Protein AF-A0A962L712-F1 (afdb_monomer)

Solvent-accessible surface area (backbone atoms only — not comparable to full-atom values): 10478 Å² total; per-residue (Å²): 101,72,64,63,42,50,55,49,65,75,36,81,80,29,36,31,38,32,30,35,16,71,43,84,86,80,56,92,64,39,42,31,55,57,51,51,54,53,36,41,76,65,71,46,56,74,89,38,51,76,46,72,43,58,81,24,84,46,70,52,39,44,34,49,55,51,39,65,60,43,75,83,50,94,71,66,32,40,37,42,38,26,33,66,38,48,49,75,27,43,65,66,49,36,52,66,69,42,63,60,95,28,49,33,43,40,69,37,83,72,90,69,61,68,69,62,45,50,54,48,25,51,52,32,43,51,50,37,52,50,29,59,75,69,47,28,47,67,40,94,90,67,52,75,46,67,60,83,70,54,72,64,63,52,47,50,40,58,68,78,36,50,54,79,79,80,76,79,90,78,90,79,89,75,78,96,67,55,39,34,37,37,39,85

Foldseek 3Di:
DVVLLVVCVVDVLAAEEEEFACDDPDDPDTPSVVVVVVSVVSVNDPVRYPYYHHPQPDLLSLLVVVLVVCVVPDFQAEEEEEELLQVLQNLVNNQLRDDLVRYAYHYDYDPDDPVVSVVSSVVNNVQNVVCVVVQFHADPVRDTRHPPDDPVSSVVSVPPHYPPPPDDDDDDDDPDTHYYYYYD

Radius of gyration: 15.83 Å; Cα contacts (8 Å, |Δi|>4): 282; chains: 1; bounding box: 40×38×40 Å

Nearest PDB structures (foldseek):
  3ejw-assembly2_B  TM=4.606E-01  e=6.522E-02  Sinorhizobium meliloti
  5bq3-assembly4_D  TM=5.268E-01  e=1.182E+00  Schaalia dentiphila ATCC 17982
  5xss-assembly3_B  TM=3.980E-01  e=4.689E-01  Clostridium beijerinckii NCIMB 8052
  7x0p-assembly1_A  TM=4.258E-01  e=1.045E+00  Acetivibrio thermocellus
  4ry8-assembly1_A  TM=4.791E-01  e=7.990E+00  Pseudothermotoga lettingae TMO

Mean predicted aligned error: 8.52 Å

Sequence (184 aa):
MKQAAAILRADAASKVIITGGELAYGGTGTHHALVADALNREGIGHDRILARLDKAAHTADEAFDSFELLKQVAYDSLIVVTSFVHYPRAPFVFAHFHDLTRLRFVLAPDASAKDVTLFNYLHEFEAYQEDRRRGGIVLRDGTFVPTTFTYDEFTELLRHRILIKMAGMRDYEMPESREINLFA

pLDDT: mean 76.46, std 17.3, range [30.03, 94.75]

Structure (mmCIF, N/CA/C/O backbone):
data_AF-A0A962L712-F1
#
_entry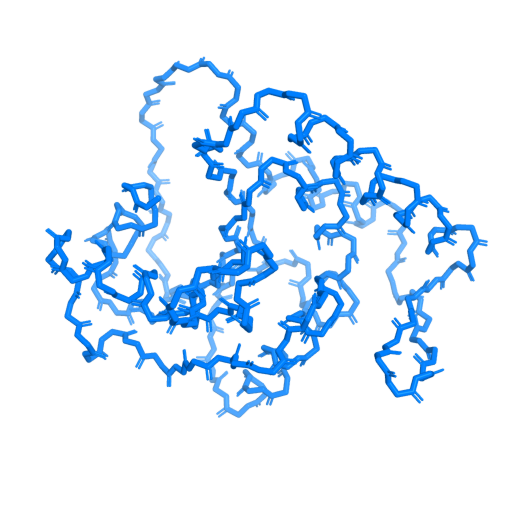.id   AF-A0A962L712-F1
#
loop_
_atom_site.group_PDB
_atom_site.id
_atom_site.type_symbol
_atom_site.label_atom_id
_atom_site.label_alt_id
_atom_site.label_comp_id
_atom_site.label_asym_id
_atom_site.label_entity_id
_atom_site.label_seq_id
_atom_site.pdbx_PDB_ins_code
_atom_site.Cartn_x
_atom_site.Cartn_y
_atom_site.Cartn_z
_atom_site.occupancy
_atom_site.B_iso_or_equiv
_atom_site.auth_seq_id
_atom_site.auth_comp_id
_atom_site.auth_asym_id
_atom_site.auth_atom_id
_atom_site.pdbx_PDB_model_num
ATOM 1 N N . MET A 1 1 ? -0.058 10.354 9.682 1.00 73.44 1 MET A N 1
ATOM 2 C CA . MET A 1 1 ? -0.685 9.728 10.875 1.00 73.44 1 MET A CA 1
ATOM 3 C C . MET A 1 1 ? -2.085 10.248 11.199 1.00 73.44 1 MET A C 1
ATOM 5 O O . MET A 1 1 ? -2.983 9.434 11.327 1.00 73.44 1 MET A O 1
ATOM 9 N N . LYS A 1 2 ? -2.349 11.561 11.248 1.00 74.69 2 LYS A N 1
ATOM 10 C CA . LYS A 1 2 ? -3.720 12.067 11.507 1.00 74.69 2 LYS A CA 1
ATOM 11 C C . LYS A 1 2 ? -4.787 11.560 10.524 1.00 74.69 2 LYS A C 1
ATOM 13 O O . LYS A 1 2 ? -5.894 11.248 10.941 1.00 74.69 2 LYS A O 1
ATOM 18 N N . GLN A 1 3 ? -4.453 11.452 9.235 1.00 74.56 3 GLN A N 1
ATOM 19 C CA . GLN A 1 3 ? -5.362 10.903 8.218 1.00 74.56 3 GLN A CA 1
ATOM 20 C C . GLN A 1 3 ? -5.638 9.409 8.432 1.00 74.56 3 GLN A C 1
ATOM 22 O O . GLN A 1 3 ? -6.793 9.012 8.468 1.00 74.56 3 GLN A O 1
ATOM 27 N N . ALA A 1 4 ? -4.587 8.616 8.659 1.00 75.88 4 ALA A N 1
ATOM 28 C CA . ALA A 1 4 ? -4.674 7.206 9.038 1.00 75.88 4 ALA A CA 1
ATOM 29 C C . ALA A 1 4 ? -5.640 6.976 10.210 1.00 75.88 4 ALA A C 1
ATOM 31 O O . ALA A 1 4 ? -6.569 6.178 10.127 1.00 75.88 4 ALA A O 1
ATOM 32 N N . ALA A 1 5 ? -5.451 7.742 11.287 1.00 83.25 5 ALA A N 1
ATOM 33 C CA . ALA A 1 5 ? -6.309 7.671 12.458 1.00 83.25 5 ALA A CA 1
ATOM 34 C C . ALA A 1 5 ? -7.740 8.143 12.165 1.00 83.25 5 ALA A C 1
ATOM 36 O O . ALA A 1 5 ? -8.681 7.564 12.687 1.00 83.25 5 ALA A O 1
ATOM 37 N N . ALA A 1 6 ? -7.934 9.170 11.330 1.00 82.81 6 ALA A N 1
ATOM 38 C CA . ALA A 1 6 ? -9.270 9.622 10.949 1.00 82.81 6 ALA A CA 1
ATOM 39 C C . ALA A 1 6 ? -10.063 8.532 10.209 1.00 82.81 6 ALA A C 1
ATOM 41 O O . ALA A 1 6 ? -11.226 8.326 10.538 1.00 82.81 6 ALA A O 1
ATOM 42 N N . ILE A 1 7 ? -9.428 7.797 9.288 1.00 82.38 7 ILE A N 1
ATOM 43 C CA . ILE A 1 7 ? -10.063 6.678 8.573 1.00 82.38 7 ILE A CA 1
ATOM 44 C C . ILE A 1 7 ? -10.434 5.561 9.558 1.00 82.38 7 ILE A C 1
ATOM 46 O O . ILE A 1 7 ? -11.582 5.137 9.620 1.00 82.38 7 ILE A O 1
ATOM 50 N N . LEU A 1 8 ? -9.500 5.163 10.427 1.00 83.94 8 LEU A N 1
ATOM 51 C CA . LEU A 1 8 ? -9.741 4.120 11.435 1.00 83.94 8 LEU A CA 1
ATOM 52 C C . LEU A 1 8 ? -10.767 4.515 12.514 1.00 83.94 8 LEU A C 1
ATOM 54 O O . LEU A 1 8 ? -11.348 3.639 13.158 1.00 83.94 8 LEU A O 1
ATOM 58 N N . ARG A 1 9 ? -10.981 5.814 12.753 1.00 84.56 9 ARG A N 1
ATOM 59 C CA . ARG A 1 9 ? -12.052 6.312 13.632 1.00 84.56 9 ARG A CA 1
ATOM 60 C C . ARG A 1 9 ? -13.409 6.342 12.929 1.00 84.56 9 ARG A C 1
ATOM 62 O O . ARG A 1 9 ? -14.413 6.183 13.611 1.00 84.56 9 ARG A O 1
ATOM 69 N N . ALA A 1 10 ? -13.437 6.565 11.613 1.00 85.25 10 ALA A N 1
ATOM 70 C CA . ALA A 1 10 ? -14.674 6.603 10.834 1.00 85.25 10 ALA A CA 1
ATOM 71 C C . ALA A 1 10 ? -15.338 5.221 10.737 1.00 85.25 10 ALA A C 1
ATOM 73 O O . ALA A 1 10 ? -16.561 5.140 10.736 1.00 85.25 10 ALA A O 1
ATOM 74 N N . ASP A 1 11 ? -14.544 4.147 10.741 1.00 83.25 11 ASP A N 1
ATOM 75 C CA . ASP A 1 11 ? -15.042 2.774 10.818 1.00 83.25 11 ASP A CA 1
ATOM 76 C C . ASP A 1 11 ? -14.342 1.999 11.942 1.00 83.25 11 ASP A C 1
ATOM 78 O O . ASP A 1 11 ? -13.150 1.700 11.872 1.00 83.25 11 ASP A O 1
ATOM 82 N N . ALA A 1 12 ? -15.092 1.634 12.985 1.00 82.75 12 ALA A N 1
ATOM 83 C CA . ALA A 1 12 ? -14.582 0.863 14.117 1.00 82.75 12 ALA A CA 1
ATOM 84 C C . ALA A 1 12 ? -14.255 -0.602 13.767 1.00 82.75 12 ALA A C 1
ATOM 86 O O . ALA A 1 12 ? -13.450 -1.225 14.463 1.00 82.75 12 ALA A O 1
ATOM 87 N N . ALA A 1 13 ? -14.850 -1.154 12.704 1.00 85.69 13 ALA A N 1
ATOM 88 C CA . ALA A 1 13 ? -14.599 -2.524 12.265 1.00 85.69 13 ALA A CA 1
ATOM 89 C C . ALA A 1 13 ? -13.275 -2.657 11.502 1.00 85.69 13 ALA A C 1
ATOM 91 O O . ALA A 1 13 ? -12.670 -3.733 11.512 1.00 85.69 13 ALA A O 1
ATOM 92 N N . SER A 1 14 ? -12.803 -1.565 10.894 1.00 87.25 14 SER A N 1
ATOM 93 C CA . SER A 1 14 ? -11.579 -1.556 10.105 1.00 87.25 14 SER A CA 1
ATOM 94 C C . SER A 1 14 ? -10.366 -2.062 10.882 1.00 87.25 14 SER A C 1
ATOM 96 O O . SER A 1 14 ? -10.179 -1.737 12.061 1.00 87.25 14 SER A O 1
ATOM 98 N N . LYS A 1 15 ? -9.489 -2.808 10.214 1.00 91.00 15 LYS A N 1
ATOM 99 C CA . LYS A 1 15 ? -8.200 -3.234 10.779 1.00 91.00 15 LYS A CA 1
ATOM 100 C C . LYS A 1 15 ? -7.040 -2.555 10.063 1.00 91.00 15 LYS A C 1
ATOM 102 O O . LYS A 1 15 ? -7.186 -2.075 8.941 1.00 91.00 15 LYS A O 1
ATOM 107 N N . VAL A 1 16 ? -5.890 -2.501 10.727 1.00 90.56 16 VAL A N 1
ATOM 108 C CA . VAL A 1 16 ? -4.657 -1.942 10.174 1.00 90.56 16 VAL A CA 1
ATOM 109 C C . VAL A 1 16 ? -3.570 -2.998 10.025 1.00 90.56 16 VAL A C 1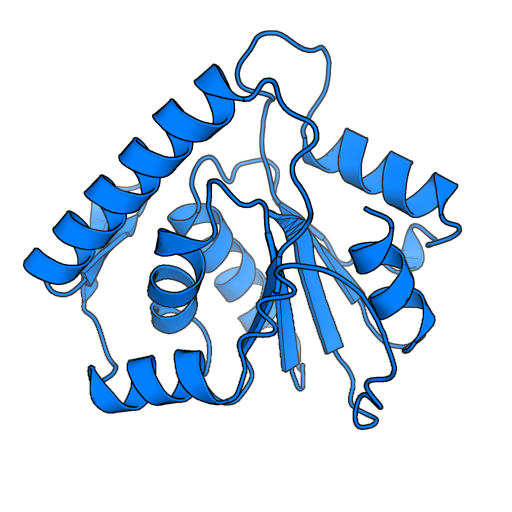
ATOM 111 O O . VAL A 1 16 ? -3.285 -3.745 10.960 1.00 90.56 16 VAL A O 1
ATOM 114 N N . ILE A 1 17 ? -2.919 -2.995 8.867 1.00 91.44 17 ILE A N 1
ATOM 115 C CA . ILE A 1 17 ? -1.614 -3.612 8.649 1.00 91.44 17 ILE A CA 1
ATOM 116 C C . ILE A 1 17 ? -0.583 -2.483 8.604 1.00 91.44 17 ILE A C 1
ATOM 118 O O . ILE A 1 17 ? -0.750 -1.499 7.882 1.00 91.44 17 ILE A O 1
ATOM 122 N N . ILE A 1 18 ? 0.472 -2.607 9.401 1.00 88.62 18 ILE A N 1
ATOM 123 C CA . ILE A 1 18 ? 1.565 -1.632 9.427 1.00 88.62 18 ILE A CA 1
ATOM 124 C C . ILE A 1 18 ? 2.757 -2.241 8.699 1.00 88.62 18 ILE A C 1
ATOM 126 O O . ILE A 1 18 ? 3.213 -3.313 9.100 1.00 88.62 18 ILE A O 1
ATOM 130 N N . THR A 1 19 ? 3.253 -1.576 7.660 1.00 85.00 19 THR A N 1
ATOM 131 C CA . THR A 1 19 ? 4.450 -1.989 6.919 1.00 85.00 19 THR A CA 1
ATOM 132 C C . THR A 1 19 ? 5.609 -1.043 7.209 1.00 85.00 19 THR A C 1
ATOM 134 O O . THR A 1 19 ? 5.469 -0.084 7.971 1.00 85.00 19 THR A O 1
ATOM 137 N N . GLY A 1 20 ? 6.788 -1.389 6.702 1.00 74.06 20 GLY A N 1
ATOM 138 C CA . GLY A 1 20 ? 8.026 -0.663 6.945 1.00 74.06 20 GLY A CA 1
ATOM 139 C C . GLY A 1 20 ? 8.941 -1.389 7.932 1.00 74.06 20 GLY A C 1
ATOM 140 O O . GLY A 1 20 ? 8.623 -1.580 9.117 1.00 74.06 20 GLY A O 1
ATOM 141 N N . GLY A 1 21 ? 10.104 -1.783 7.415 1.00 68.69 21 GLY A N 1
ATOM 142 C CA . GLY A 1 21 ? 11.161 -2.441 8.174 1.00 68.69 21 GLY A CA 1
ATOM 143 C C . GLY A 1 21 ? 12.015 -1.498 9.022 1.00 68.69 21 GLY A C 1
ATOM 144 O O . GLY A 1 21 ? 11.519 -0.574 9.677 1.00 68.69 21 GLY A O 1
ATOM 145 N N . GLU A 1 22 ? 13.317 -1.772 9.075 1.00 66.38 22 GLU A N 1
ATOM 146 C CA . GLU A 1 22 ? 14.274 -0.915 9.774 1.00 66.38 22 GLU A CA 1
ATOM 147 C C . GLU A 1 22 ? 14.323 0.474 9.135 1.00 66.38 22 GLU A C 1
ATOM 149 O O . GLU A 1 22 ? 14.259 0.625 7.914 1.00 66.38 22 GLU A O 1
ATOM 154 N N . LEU A 1 23 ? 14.434 1.507 9.971 1.00 58.19 23 LEU A N 1
ATOM 155 C CA . LEU A 1 23 ? 14.592 2.866 9.479 1.00 58.19 23 LEU A CA 1
ATOM 156 C C . LEU A 1 23 ? 15.912 2.952 8.711 1.00 58.19 23 LEU A C 1
ATOM 158 O O . LEU A 1 23 ? 16.995 2.918 9.304 1.00 58.19 23 LEU A O 1
ATOM 162 N N . ALA A 1 24 ? 15.824 3.134 7.392 1.00 50.38 24 ALA A N 1
ATOM 163 C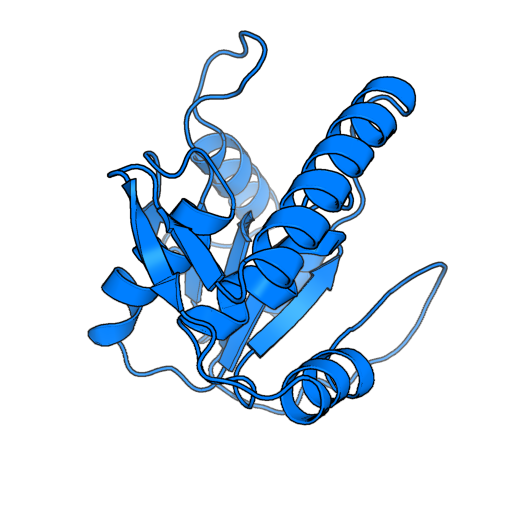 CA . ALA A 1 24 ? 16.924 3.725 6.651 1.00 50.38 24 ALA A CA 1
ATOM 164 C C . ALA A 1 24 ? 17.309 5.019 7.395 1.00 50.38 24 ALA A C 1
ATOM 166 O O . ALA A 1 24 ? 16.427 5.756 7.830 1.00 50.38 24 ALA A O 1
ATOM 167 N N . TYR A 1 25 ? 18.602 5.277 7.597 1.00 47.59 25 TYR A N 1
ATOM 168 C CA . TYR A 1 25 ? 19.146 6.464 8.290 1.00 47.59 25 TYR A CA 1
ATOM 169 C C . TYR A 1 25 ? 19.318 6.402 9.823 1.00 47.59 25 TYR A C 1
ATOM 171 O O . TYR A 1 25 ? 19.319 7.439 10.483 1.00 47.59 25 TYR A O 1
ATOM 179 N N . GLY A 1 26 ? 19.579 5.223 10.400 1.00 42.84 26 GLY A N 1
ATOM 180 C CA . GLY A 1 26 ? 20.272 5.123 11.700 1.00 42.84 26 GLY A CA 1
ATOM 181 C C . GLY A 1 26 ? 19.462 5.551 12.930 1.00 42.84 26 GLY A C 1
ATOM 182 O O . GLY A 1 26 ? 20.037 5.804 13.990 1.00 42.84 26 GLY A O 1
ATOM 183 N N . GLY A 1 27 ? 18.137 5.631 12.804 1.00 51.47 27 GLY A N 1
ATOM 184 C CA . GLY A 1 27 ? 17.241 5.746 13.951 1.00 51.47 27 GLY A CA 1
ATOM 185 C C . GLY A 1 27 ? 17.214 4.450 14.763 1.00 51.47 27 GLY A C 1
ATOM 186 O O . GLY A 1 27 ? 17.339 3.357 14.215 1.00 51.47 27 GLY A O 1
ATOM 187 N N . THR A 1 28 ? 17.038 4.554 16.079 1.00 53.84 28 THR A N 1
ATOM 188 C CA . THR A 1 28 ? 16.766 3.388 16.922 1.00 53.84 28 THR A CA 1
ATOM 189 C C . THR A 1 28 ? 15.289 3.005 16.805 1.00 53.84 28 THR A C 1
ATOM 191 O O . THR A 1 28 ? 14.404 3.812 17.087 1.00 53.84 28 THR A O 1
ATOM 194 N N . GLY A 1 29 ? 15.016 1.766 16.392 1.00 63.53 29 GLY A N 1
ATOM 195 C CA . GLY A 1 29 ? 13.662 1.215 16.273 1.00 63.53 29 GLY A CA 1
ATOM 196 C C . GLY A 1 29 ? 13.243 0.897 14.836 1.00 63.53 29 GLY A C 1
ATOM 197 O O . GLY A 1 29 ? 13.960 1.158 13.874 1.00 63.53 29 GLY A O 1
ATOM 198 N N . THR A 1 30 ? 12.065 0.297 14.701 1.00 69.88 30 THR A N 1
ATOM 199 C CA . THR A 1 30 ? 11.475 -0.099 13.418 1.00 69.88 30 THR A CA 1
ATOM 200 C C . THR A 1 30 ? 10.398 0.898 12.998 1.00 69.88 30 THR A C 1
ATOM 202 O O . THR A 1 30 ? 9.693 1.457 13.847 1.00 69.88 30 THR A O 1
ATOM 205 N N . HIS A 1 31 ? 10.238 1.125 11.691 1.00 75.31 31 HIS A N 1
ATOM 206 C CA . HIS A 1 31 ? 9.231 2.057 11.175 1.00 75.31 31 HIS A CA 1
ATOM 207 C C . HIS A 1 31 ? 7.825 1.689 11.671 1.00 75.31 31 HIS A C 1
ATOM 209 O O . HIS A 1 31 ? 7.096 2.539 12.188 1.00 75.31 31 HIS A O 1
ATOM 215 N N . HIS A 1 32 ? 7.489 0.396 11.647 1.00 77.25 32 HIS A N 1
ATOM 216 C CA . HIS A 1 32 ? 6.199 -0.082 12.131 1.00 77.25 32 HIS A C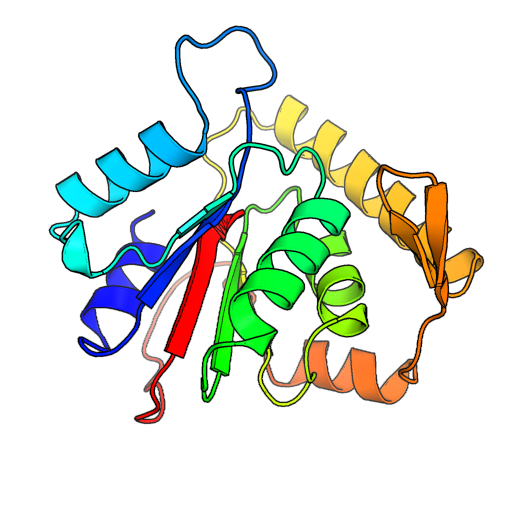A 1
ATOM 217 C C . HIS A 1 32 ? 5.938 0.211 13.621 1.00 77.25 32 HIS A C 1
ATOM 219 O O . HIS A 1 32 ? 4.785 0.412 14.008 1.00 77.25 32 HIS A O 1
ATOM 225 N N . ALA A 1 33 ? 6.973 0.243 14.472 1.00 78.31 33 ALA A N 1
ATOM 226 C CA . ALA A 1 33 ? 6.814 0.568 15.889 1.00 78.31 33 ALA A CA 1
ATOM 227 C C . ALA A 1 33 ? 6.470 2.053 16.066 1.00 78.31 33 ALA A C 1
ATOM 229 O O . ALA A 1 33 ? 5.525 2.384 16.780 1.00 78.31 33 ALA A O 1
ATOM 230 N N . LEU A 1 34 ? 7.153 2.938 15.331 1.00 80.12 34 LEU A N 1
ATOM 231 C CA . LEU A 1 34 ? 6.854 4.372 15.335 1.00 80.12 34 LEU A CA 1
ATOM 232 C C . LEU A 1 34 ? 5.435 4.672 14.838 1.00 80.12 34 LEU A C 1
ATOM 234 O O . LEU A 1 34 ? 4.747 5.525 15.408 1.00 80.12 34 LEU A O 1
ATOM 238 N N . VAL A 1 35 ? 4.986 3.971 13.794 1.00 83.44 35 VAL A N 1
ATOM 239 C CA . VAL A 1 35 ? 3.620 4.101 13.271 1.00 83.44 35 VAL A CA 1
ATOM 240 C C . VAL A 1 35 ? 2.600 3.586 14.286 1.00 83.44 35 VAL A C 1
ATOM 242 O O . VAL A 1 35 ? 1.617 4.279 14.553 1.00 83.44 35 VAL A O 1
ATOM 245 N N . ALA A 1 36 ? 2.840 2.427 14.907 1.00 85.38 36 ALA A N 1
ATOM 246 C CA . ALA A 1 36 ? 1.958 1.887 15.942 1.00 85.38 36 ALA A CA 1
ATOM 247 C C . ALA A 1 36 ? 1.817 2.852 17.132 1.00 85.38 36 ALA A C 1
ATOM 249 O O . ALA A 1 36 ? 0.699 3.132 17.565 1.00 85.38 36 ALA A O 1
ATOM 250 N N . ASP A 1 37 ? 2.922 3.426 17.610 1.00 86.19 37 ASP A N 1
ATOM 251 C CA . ASP A 1 37 ? 2.914 4.406 18.700 1.00 86.19 37 ASP A CA 1
ATOM 252 C C . ASP A 1 37 ? 2.207 5.706 18.300 1.00 86.19 37 ASP A C 1
ATOM 254 O O . ASP A 1 37 ? 1.483 6.311 19.095 1.00 86.19 37 ASP A O 1
ATOM 258 N N . ALA A 1 38 ? 2.389 6.160 17.058 1.00 85.31 38 ALA A N 1
ATOM 259 C CA . ALA A 1 38 ? 1.673 7.318 16.540 1.00 85.31 38 ALA A CA 1
ATOM 260 C C . ALA A 1 38 ? 0.159 7.072 16.460 1.00 85.31 38 ALA A C 1
ATOM 262 O O . ALA A 1 38 ? -0.606 7.955 16.839 1.00 85.31 38 ALA A O 1
ATOM 263 N N . LEU A 1 39 ? -0.274 5.886 16.029 1.00 87.25 39 LEU A N 1
ATOM 264 C CA . LEU A 1 39 ? -1.685 5.494 16.016 1.00 87.25 39 LEU A CA 1
ATOM 265 C C . LEU A 1 39 ? -2.261 5.395 17.435 1.00 87.25 39 LEU A C 1
ATOM 267 O O . LEU A 1 39 ? -3.351 5.910 17.686 1.00 87.25 39 LEU A O 1
ATOM 271 N N . ASN A 1 40 ? -1.510 4.828 18.381 1.00 89.50 40 ASN A N 1
ATOM 272 C CA . ASN A 1 40 ? -1.931 4.737 19.779 1.00 89.50 40 ASN A CA 1
ATOM 273 C C . ASN A 1 40 ? -2.083 6.124 20.430 1.00 89.50 40 ASN A C 1
ATOM 275 O O . ASN A 1 40 ? -3.067 6.383 21.120 1.00 89.50 40 ASN A O 1
ATOM 279 N N . ARG A 1 41 ? -1.175 7.072 20.143 1.00 89.38 41 ARG A N 1
ATOM 280 C CA . ARG A 1 41 ? -1.322 8.485 20.566 1.00 89.38 41 ARG A CA 1
ATOM 281 C C . ARG A 1 41 ? -2.553 9.167 19.973 1.00 89.38 41 ARG A C 1
ATOM 283 O O . ARG A 1 41 ? -3.083 10.103 20.562 1.00 89.38 41 ARG A O 1
ATOM 290 N N . GLU A 1 42 ? -3.017 8.689 18.827 1.00 88.69 42 GLU A N 1
ATOM 291 C CA . GLU A 1 42 ? -4.263 9.107 18.192 1.00 88.69 42 GLU A CA 1
ATOM 292 C C . GLU A 1 42 ? -5.478 8.288 18.700 1.00 88.69 42 GLU A C 1
ATOM 294 O O . GLU A 1 42 ? -6.581 8.405 18.168 1.00 88.69 42 GLU A O 1
ATOM 299 N N . GLY A 1 43 ? -5.332 7.474 19.747 1.00 89.06 43 GLY A N 1
ATOM 300 C CA . GLY A 1 43 ? -6.430 6.709 20.345 1.00 89.06 43 GLY A CA 1
ATOM 301 C C . GLY A 1 43 ? -6.885 5.500 19.522 1.00 89.06 43 GLY A C 1
ATOM 302 O O . GLY A 1 43 ? -7.980 4.990 19.746 1.00 89.06 43 GLY A O 1
ATOM 303 N N . ILE A 1 44 ? -6.076 5.041 18.563 1.00 88.75 44 ILE A N 1
ATOM 304 C CA . ILE A 1 44 ? -6.301 3.772 17.866 1.00 88.75 44 ILE A CA 1
ATOM 305 C C . ILE A 1 44 ? -5.646 2.655 18.681 1.00 88.75 44 ILE A C 1
ATOM 307 O O . ILE A 1 44 ? -4.422 2.594 18.785 1.00 88.75 44 ILE A O 1
ATOM 311 N N . GLY A 1 45 ? -6.466 1.775 19.255 1.00 87.00 45 GLY A N 1
ATOM 312 C CA . GLY A 1 45 ? -6.000 0.671 20.092 1.00 87.00 45 GLY A CA 1
ATOM 313 C C . GLY A 1 45 ? -5.214 -0.401 19.330 1.00 87.00 45 GLY A C 1
ATOM 314 O O . GLY A 1 45 ? -5.374 -0.594 18.123 1.00 87.00 45 GLY A O 1
ATOM 315 N N . HIS A 1 46 ? -4.371 -1.142 20.056 1.00 86.19 46 HIS A N 1
ATOM 316 C CA . HIS A 1 46 ? -3.583 -2.254 19.506 1.00 86.19 46 HIS A CA 1
ATOM 317 C C . HIS A 1 46 ? -4.446 -3.393 18.943 1.00 86.19 46 HIS A C 1
ATOM 319 O O . HIS A 1 46 ? -4.007 -4.094 18.040 1.00 86.19 46 HIS A O 1
ATOM 325 N N . ASP A 1 47 ? -5.678 -3.551 19.426 1.00 89.12 47 ASP A N 1
ATOM 326 C CA . ASP A 1 47 ? -6.673 -4.510 18.931 1.00 89.12 47 ASP A CA 1
ATOM 327 C C . ASP A 1 47 ? -7.109 -4.230 17.481 1.00 89.12 47 ASP A C 1
ATOM 329 O O . ASP A 1 47 ? -7.642 -5.109 16.794 1.00 89.12 47 ASP A O 1
ATOM 333 N N . ARG A 1 48 ? -6.881 -3.005 16.996 1.00 88.81 48 ARG A N 1
ATOM 334 C CA . ARG A 1 48 ? -7.115 -2.615 15.603 1.00 88.81 48 ARG A CA 1
ATOM 335 C C . ARG A 1 48 ? -5.985 -3.074 14.680 1.00 88.81 48 ARG A C 1
ATOM 337 O O . ARG A 1 48 ? -6.209 -3.137 13.474 1.00 88.81 48 ARG A O 1
ATOM 344 N N . ILE A 1 49 ? -4.811 -3.421 15.214 1.00 88.88 49 ILE A N 1
ATOM 345 C CA . ILE A 1 49 ? -3.643 -3.855 14.439 1.00 88.88 49 ILE A CA 1
ATOM 346 C C . ILE A 1 49 ? -3.751 -5.348 14.132 1.00 88.88 49 ILE A C 1
ATOM 348 O O . ILE A 1 49 ? -3.641 -6.183 15.023 1.00 88.88 49 ILE A O 1
ATOM 352 N N . LEU A 1 50 ? -3.951 -5.675 12.855 1.00 89.25 50 LEU A N 1
ATOM 353 C CA . LEU A 1 50 ? -3.998 -7.048 12.358 1.00 89.25 50 LEU A CA 1
ATOM 354 C C . LEU A 1 50 ? -2.597 -7.658 12.281 1.00 89.25 50 LEU A C 1
ATOM 356 O O . LEU A 1 50 ? -2.394 -8.790 12.707 1.00 89.25 50 LEU A O 1
ATOM 360 N N . ALA A 1 51 ? -1.639 -6.910 11.731 1.00 88.50 51 ALA A N 1
ATOM 361 C CA . ALA A 1 51 ? -0.273 -7.381 11.545 1.00 88.50 51 ALA A CA 1
ATOM 362 C C . ALA A 1 51 ? 0.733 -6.231 11.446 1.00 88.50 51 ALA A C 1
ATOM 364 O O . ALA A 1 51 ? 0.385 -5.083 11.151 1.00 88.50 51 ALA A O 1
ATOM 365 N N . ARG A 1 52 ? 2.002 -6.581 11.670 1.00 87.94 52 ARG A N 1
ATOM 366 C CA . ARG A 1 52 ? 3.176 -5.736 11.441 1.00 87.94 52 ARG A CA 1
ATOM 367 C C . ARG A 1 52 ? 4.093 -6.479 10.476 1.00 87.94 52 ARG A C 1
ATOM 369 O O . ARG A 1 52 ? 4.526 -7.582 10.799 1.00 87.94 52 ARG A O 1
ATOM 376 N N . LEU A 1 53 ? 4.344 -5.899 9.308 1.00 85.81 53 LEU A N 1
ATOM 377 C CA . LEU A 1 53 ? 5.205 -6.462 8.270 1.00 85.81 53 LEU A CA 1
ATOM 378 C C . LEU A 1 53 ? 6.568 -5.766 8.350 1.00 85.81 53 LEU A C 1
ATOM 380 O O . LEU A 1 53 ? 6.789 -4.717 7.754 1.00 85.81 53 LEU A O 1
ATOM 384 N N . ASP A 1 54 ? 7.464 -6.329 9.158 1.00 79.44 54 ASP A N 1
ATOM 385 C CA . ASP A 1 54 ? 8.748 -5.736 9.555 1.00 79.44 54 ASP A CA 1
ATOM 386 C C . ASP A 1 54 ? 9.916 -6.036 8.603 1.00 79.44 54 ASP A C 1
ATOM 388 O O . ASP A 1 54 ? 11.004 -5.488 8.762 1.00 79.44 54 ASP A O 1
ATOM 392 N N . LYS A 1 55 ? 9.699 -6.898 7.609 1.00 78.31 55 LYS A N 1
ATOM 393 C CA . LYS A 1 55 ? 10.712 -7.301 6.619 1.00 78.31 55 LYS A CA 1
ATOM 394 C C . LYS A 1 55 ? 10.518 -6.669 5.245 1.00 78.31 55 LYS A C 1
ATOM 396 O O . LYS A 1 55 ? 11.346 -6.914 4.364 1.00 78.31 55 LYS A O 1
ATOM 401 N N . ALA A 1 56 ? 9.454 -5.891 5.070 1.00 75.88 56 ALA A N 1
ATOM 402 C CA . ALA A 1 56 ? 9.170 -5.207 3.824 1.00 75.88 56 ALA A CA 1
ATOM 403 C C . ALA A 1 56 ? 10.141 -4.025 3.676 1.00 75.88 56 ALA A C 1
ATOM 405 O O . ALA A 1 56 ? 10.107 -3.080 4.469 1.00 75.88 56 ALA A O 1
ATOM 406 N N . ALA A 1 57 ? 11.059 -4.128 2.712 1.00 73.44 57 ALA A N 1
ATOM 407 C CA . ALA A 1 57 ? 12.104 -3.130 2.475 1.00 73.44 57 ALA A CA 1
ATOM 408 C C . ALA A 1 57 ? 11.735 -2.161 1.343 1.00 73.44 57 ALA A C 1
ATOM 410 O O . ALA A 1 57 ? 12.261 -1.049 1.278 1.00 73.44 57 ALA A O 1
ATOM 411 N N . HIS A 1 58 ? 10.839 -2.588 0.453 1.00 81.62 58 HIS A N 1
ATOM 412 C CA . HIS A 1 58 ? 10.421 -1.848 -0.730 1.00 81.62 58 HIS A CA 1
ATOM 413 C C . HIS A 1 58 ? 8.909 -1.949 -0.929 1.00 81.62 58 HIS A C 1
ATOM 415 O O . HIS A 1 58 ? 8.293 -2.934 -0.529 1.00 81.62 58 HIS A O 1
ATOM 421 N N . THR A 1 59 ? 8.325 -0.994 -1.655 1.00 87.38 59 THR A N 1
ATOM 422 C CA . THR A 1 59 ? 6.883 -0.955 -1.959 1.00 87.38 59 THR A CA 1
ATOM 423 C C . THR A 1 59 ? 6.350 -2.248 -2.593 1.00 87.38 59 THR A C 1
ATOM 425 O O . THR A 1 59 ? 5.205 -2.628 -2.3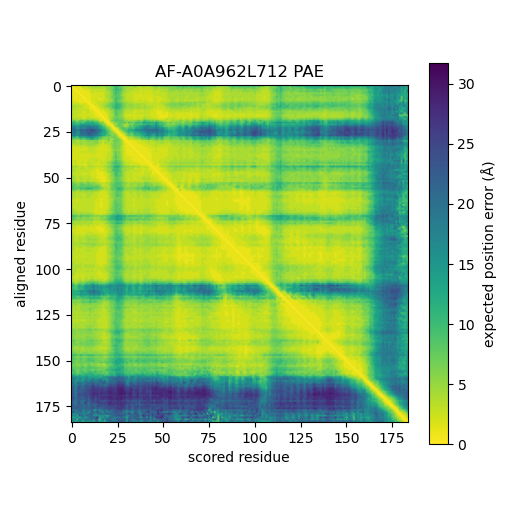59 1.00 87.38 59 THR A O 1
ATOM 428 N N . ALA A 1 60 ? 7.177 -2.958 -3.369 1.00 89.38 60 ALA A N 1
ATOM 429 C CA . ALA A 1 60 ? 6.822 -4.265 -3.927 1.00 89.38 60 ALA A CA 1
ATOM 430 C C . ALA A 1 60 ? 6.685 -5.365 -2.873 1.00 89.38 60 ALA A C 1
ATOM 432 O O . ALA A 1 60 ? 5.744 -6.155 -2.943 1.00 89.38 60 ALA A O 1
ATOM 433 N N . ASP A 1 61 ? 7.569 -5.374 -1.877 1.00 88.12 61 ASP A N 1
ATOM 434 C CA . ASP A 1 61 ? 7.503 -6.322 -0.767 1.00 88.12 61 ASP A CA 1
ATOM 435 C C . ASP A 1 61 ? 6.279 -6.033 0.102 1.00 88.12 61 ASP A C 1
ATOM 437 O O . ASP A 1 61 ? 5.574 -6.948 0.503 1.00 88.12 61 ASP A O 1
ATOM 441 N N . GLU A 1 62 ? 5.968 -4.757 0.337 1.00 89.38 62 GLU A N 1
ATOM 442 C CA . GLU A 1 62 ? 4.785 -4.355 1.105 1.00 89.38 62 GLU A CA 1
ATOM 443 C C . GLU A 1 62 ? 3.488 -4.816 0.438 1.00 89.38 62 GLU A C 1
ATOM 445 O O . GLU A 1 62 ? 2.590 -5.339 1.104 1.00 89.38 62 GLU A O 1
ATOM 450 N N . ALA A 1 63 ? 3.393 -4.656 -0.883 1.00 92.38 63 ALA A N 1
ATOM 451 C CA . ALA A 1 63 ? 2.242 -5.108 -1.651 1.00 92.38 63 ALA A CA 1
ATOM 452 C C . ALA A 1 63 ? 2.122 -6.638 -1.657 1.00 92.38 63 ALA A C 1
ATOM 454 O O . ALA A 1 63 ? 1.037 -7.173 -1.443 1.00 92.38 63 ALA A O 1
ATOM 455 N N . PHE A 1 64 ? 3.234 -7.351 -1.841 1.00 92.69 64 PHE A N 1
ATOM 456 C CA . PHE A 1 64 ? 3.235 -8.810 -1.847 1.00 92.69 64 PHE A CA 1
ATOM 457 C C . PHE A 1 64 ? 2.947 -9.410 -0.462 1.00 92.69 64 PHE A C 1
ATOM 459 O O . PHE A 1 64 ? 2.054 -10.244 -0.324 1.00 92.69 64 PHE A O 1
ATOM 466 N N . ASP A 1 65 ? 3.639 -8.957 0.582 1.00 91.19 65 ASP A N 1
ATOM 467 C CA . ASP A 1 65 ? 3.479 -9.485 1.940 1.00 91.19 65 ASP A CA 1
ATOM 468 C C . ASP A 1 65 ? 2.075 -9.186 2.490 1.00 91.19 65 ASP A C 1
ATOM 470 O O . ASP A 1 65 ? 1.462 -10.031 3.151 1.00 91.19 65 ASP A O 1
ATOM 474 N N . SER A 1 66 ? 1.522 -8.002 2.191 1.00 92.19 66 SER A N 1
ATOM 475 C CA . SER A 1 66 ? 0.139 -7.682 2.562 1.00 92.19 66 SER A CA 1
ATOM 476 C C . SER A 1 66 ? -0.871 -8.524 1.784 1.00 92.19 66 SER A C 1
ATOM 478 O O . SER A 1 66 ? -1.862 -8.963 2.367 1.00 92.19 66 SER A O 1
ATOM 480 N N . PHE A 1 67 ? -0.615 -8.830 0.512 1.00 92.56 67 PHE A N 1
ATOM 481 C CA . PHE A 1 67 ? -1.422 -9.773 -0.256 1.00 92.56 67 PHE A CA 1
ATOM 482 C C . PHE A 1 67 ? -1.401 -11.183 0.334 1.00 92.56 67 PHE A C 1
ATOM 484 O O . PHE A 1 67 ? -2.473 -11.742 0.572 1.00 92.56 67 PHE A O 1
ATOM 491 N N . GLU A 1 68 ? -0.227 -11.745 0.632 1.00 91.56 68 GLU A N 1
ATOM 492 C CA . GLU A 1 68 ? -0.116 -13.078 1.241 1.00 91.56 68 GLU A CA 1
ATOM 493 C C . GLU A 1 68 ? -0.859 -13.159 2.580 1.00 91.56 68 GLU A C 1
ATOM 495 O O . GLU A 1 68 ? -1.580 -14.129 2.833 1.00 91.56 68 GLU A O 1
ATOM 500 N N . LEU A 1 69 ? -0.756 -12.116 3.409 1.00 90.25 69 LEU A N 1
ATOM 501 C CA . LEU A 1 69 ? -1.504 -12.013 4.660 1.00 90.25 69 LEU A CA 1
ATOM 502 C C . LEU A 1 69 ? -3.022 -11.963 4.418 1.00 90.25 69 LEU A C 1
ATOM 504 O O . LEU A 1 69 ? -3.795 -12.637 5.103 1.00 90.25 69 LEU A O 1
ATOM 508 N N . LEU A 1 70 ? -3.462 -11.163 3.446 1.00 90.94 70 LEU A N 1
ATOM 509 C CA . LEU A 1 70 ? -4.877 -10.909 3.187 1.00 90.94 70 LEU A CA 1
ATOM 510 C C . LEU A 1 70 ? -5.586 -12.026 2.416 1.00 90.94 70 LEU A C 1
ATOM 512 O O . LEU A 1 70 ? -6.809 -12.102 2.487 1.00 90.94 70 LEU A O 1
ATOM 516 N N . LYS A 1 71 ? -4.872 -12.949 1.759 1.00 87.94 71 LYS A N 1
ATOM 517 C CA . LYS A 1 71 ? -5.478 -14.155 1.152 1.00 87.94 71 LYS A CA 1
ATOM 518 C C . LYS A 1 71 ? -6.317 -14.972 2.135 1.00 87.94 71 LYS A C 1
ATOM 520 O O . LYS A 1 71 ? -7.239 -15.672 1.727 1.00 87.94 71 LYS A O 1
ATOM 525 N N . GLN A 1 72 ? -5.970 -14.910 3.417 1.00 81.06 72 GLN A N 1
ATOM 526 C CA . GLN A 1 72 ? -6.599 -15.692 4.481 1.00 81.06 72 GLN A CA 1
ATOM 527 C C . GLN A 1 72 ? -7.710 -14.922 5.205 1.00 81.06 72 GLN A C 1
ATOM 529 O O . GLN A 1 72 ? -8.340 -15.457 6.117 1.00 81.06 72 GLN A O 1
ATOM 534 N N . VAL A 1 73 ? -7.956 -13.667 4.817 1.00 83.31 73 VAL A N 1
ATOM 535 C CA . VAL A 1 73 ? -8.872 -12.758 5.505 1.00 83.31 73 VAL A CA 1
ATOM 536 C C . VAL A 1 73 ? -9.872 -12.202 4.499 1.00 83.31 73 VAL A C 1
ATOM 538 O O . VAL A 1 73 ? -9.500 -11.610 3.493 1.00 83.31 73 VAL A O 1
ATOM 541 N N . ALA A 1 74 ? -11.167 -12.356 4.771 1.00 82.56 74 ALA A N 1
ATOM 542 C CA . ALA A 1 74 ? -12.186 -11.669 3.985 1.00 82.56 74 ALA A CA 1
ATOM 543 C C . ALA A 1 74 ? -12.161 -10.165 4.313 1.00 82.56 74 ALA A C 1
ATOM 545 O O . ALA A 1 74 ? -12.242 -9.782 5.480 1.00 82.56 74 ALA A O 1
ATOM 546 N N . TYR A 1 75 ? -12.062 -9.323 3.287 1.00 86.06 75 TYR A N 1
ATOM 547 C CA . TYR A 1 75 ? -12.131 -7.863 3.402 1.00 86.06 75 TYR A CA 1
ATOM 548 C C . TYR A 1 75 ? -13.019 -7.294 2.292 1.00 86.06 75 TYR A C 1
ATOM 550 O O . TYR A 1 75 ? -13.238 -7.985 1.304 1.00 86.06 75 TYR A O 1
ATOM 558 N N . ASP A 1 76 ? -13.520 -6.066 2.399 1.00 86.25 76 ASP A N 1
ATOM 559 C CA . ASP A 1 76 ? -14.291 -5.452 1.303 1.00 86.25 76 ASP A CA 1
ATOM 560 C C . ASP A 1 76 ? -13.402 -4.510 0.491 1.00 86.25 76 ASP A C 1
ATOM 562 O O . ASP A 1 76 ? -13.342 -4.599 -0.735 1.00 86.25 76 ASP A O 1
ATOM 566 N N . SER A 1 77 ? -12.626 -3.673 1.180 1.00 87.94 77 SER A N 1
ATOM 567 C CA . SER A 1 77 ? -11.729 -2.688 0.578 1.00 87.94 77 SER A CA 1
ATOM 568 C C . SER A 1 77 ? -10.359 -2.662 1.265 1.00 87.94 77 SER A C 1
ATOM 570 O O . SER A 1 77 ? -10.226 -3.005 2.441 1.00 87.94 77 SER A O 1
ATOM 572 N N . LEU A 1 78 ? -9.332 -2.273 0.506 1.00 90.06 78 LEU A N 1
ATOM 573 C CA . LEU A 1 78 ? -7.978 -2.021 0.990 1.00 90.06 78 LEU A CA 1
ATOM 574 C C . LEU A 1 78 ? -7.614 -0.564 0.703 1.00 90.06 78 LEU A C 1
ATOM 576 O O . LEU A 1 78 ? -7.530 -0.147 -0.453 1.00 90.06 78 LEU A O 1
ATOM 580 N N . ILE A 1 79 ? -7.387 0.199 1.763 1.00 89.94 79 ILE A N 1
ATOM 581 C CA . ILE A 1 79 ? -6.938 1.583 1.699 1.00 89.94 79 ILE A CA 1
ATOM 582 C C . ILE A 1 79 ? -5.445 1.614 1.983 1.00 89.94 79 ILE A C 1
ATOM 584 O O . ILE A 1 79 ? -5.010 1.360 3.103 1.00 89.94 79 ILE A O 1
ATOM 588 N N . VAL A 1 80 ? -4.654 1.962 0.978 1.00 89.50 80 VAL A N 1
ATOM 589 C CA . VAL A 1 80 ? -3.214 2.157 1.121 1.00 89.50 80 VAL A CA 1
ATOM 590 C C . VAL A 1 80 ? -2.957 3.622 1.441 1.00 89.50 80 VAL A C 1
ATOM 592 O O . VAL A 1 80 ? -3.233 4.518 0.640 1.00 89.50 80 VAL A O 1
ATOM 595 N N . VAL A 1 81 ? -2.445 3.878 2.634 1.00 86.75 81 VAL A N 1
ATOM 596 C CA . VAL A 1 81 ? -2.057 5.204 3.089 1.00 86.75 81 VAL A CA 1
ATOM 597 C C . VAL A 1 81 ? -0.542 5.294 3.029 1.00 86.75 81 VAL A C 1
ATOM 599 O O . VAL A 1 81 ? 0.143 4.657 3.825 1.00 86.75 81 VAL A O 1
ATOM 602 N N . THR A 1 82 ? -0.030 6.089 2.094 1.00 84.25 82 THR A N 1
ATOM 603 C CA . THR A 1 82 ? 1.408 6.132 1.806 1.00 84.25 82 THR A CA 1
ATOM 604 C C . THR A 1 82 ? 1.953 7.548 1.661 1.00 84.25 82 THR A C 1
ATOM 606 O O . THR A 1 82 ? 1.182 8.500 1.501 1.00 84.25 82 THR A O 1
ATOM 609 N N . SER A 1 83 ? 3.271 7.703 1.786 1.00 79.94 83 SER A N 1
ATOM 610 C CA . SER A 1 83 ? 3.981 8.983 1.671 1.00 79.94 83 SER A CA 1
ATOM 611 C C . SER A 1 83 ? 3.979 9.537 0.241 1.00 79.94 83 SER A C 1
ATOM 613 O O . SER A 1 83 ? 3.634 8.845 -0.719 1.00 79.94 83 SER A O 1
ATOM 615 N N . PHE A 1 84 ? 4.394 10.798 0.075 1.00 77.88 84 PHE A N 1
ATOM 616 C CA . PHE A 1 84 ? 4.521 11.409 -1.252 1.00 77.88 84 PHE A CA 1
ATOM 617 C C . PHE A 1 84 ? 5.616 10.748 -2.081 1.00 77.88 84 PHE A C 1
ATOM 619 O O . PHE A 1 84 ? 5.471 10.646 -3.296 1.00 77.88 84 PHE A O 1
ATOM 626 N N . VAL A 1 85 ? 6.664 10.256 -1.421 1.00 80.50 85 VAL A N 1
ATOM 627 C CA . VAL A 1 85 ? 7.773 9.527 -2.042 1.00 80.50 85 VAL A CA 1
ATOM 628 C C . VAL A 1 85 ? 7.294 8.263 -2.755 1.00 80.50 85 VAL A C 1
ATOM 630 O O . VAL A 1 85 ? 7.586 8.102 -3.934 1.00 80.50 85 VAL A O 1
ATOM 633 N N . HIS A 1 86 ? 6.540 7.392 -2.077 1.00 83.62 86 HIS A N 1
ATOM 634 C CA . HIS A 1 86 ? 6.142 6.090 -2.635 1.00 83.62 86 HIS A CA 1
ATOM 635 C C . HIS A 1 86 ? 4.893 6.170 -3.520 1.00 83.62 86 HIS A C 1
ATOM 637 O O . HIS A 1 86 ? 4.631 5.274 -4.328 1.00 83.62 86 HIS A O 1
ATOM 643 N N . TYR A 1 87 ? 4.129 7.260 -3.411 1.00 82.31 87 TYR A N 1
ATOM 644 C CA . TYR A 1 87 ? 2.874 7.443 -4.133 1.00 82.31 87 TYR A CA 1
ATOM 645 C C . TYR A 1 87 ? 2.937 7.207 -5.654 1.00 82.31 87 TYR A C 1
ATOM 647 O O . TYR A 1 87 ? 1.999 6.611 -6.178 1.00 82.31 87 TYR A O 1
ATOM 655 N N . PRO A 1 88 ? 3.978 7.625 -6.405 1.00 80.56 88 PRO A N 1
ATOM 656 C CA . PRO A 1 88 ? 4.023 7.410 -7.854 1.00 80.56 88 PRO A CA 1
ATOM 657 C C . PRO A 1 88 ? 4.024 5.935 -8.256 1.00 80.56 88 PRO A C 1
ATOM 659 O O . PRO A 1 88 ? 3.488 5.584 -9.306 1.00 80.56 88 PRO A O 1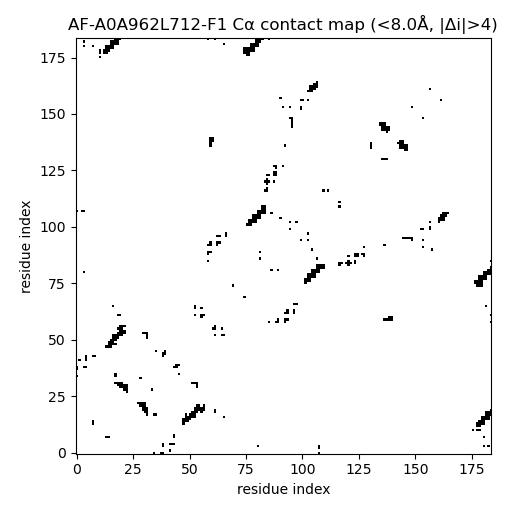
ATOM 662 N N . ARG A 1 89 ? 4.632 5.081 -7.429 1.00 87.75 89 ARG A N 1
ATOM 663 C CA . ARG A 1 89 ? 4.846 3.666 -7.728 1.00 87.75 89 ARG A CA 1
ATOM 664 C C . ARG A 1 89 ? 3.820 2.764 -7.050 1.00 87.75 89 ARG A C 1
ATOM 666 O O . ARG A 1 89 ? 3.391 1.780 -7.651 1.00 87.75 89 ARG A O 1
ATOM 673 N N . ALA A 1 90 ? 3.387 3.111 -5.837 1.00 89.75 90 ALA A N 1
ATOM 674 C CA . ALA A 1 90 ? 2.524 2.263 -5.019 1.00 89.75 90 ALA A CA 1
ATOM 675 C C . ALA A 1 90 ? 1.239 1.801 -5.737 1.00 89.75 90 ALA A C 1
ATOM 677 O O . ALA A 1 90 ? 1.025 0.591 -5.789 1.00 89.75 90 ALA A O 1
ATOM 678 N N . PRO A 1 91 ? 0.423 2.662 -6.381 1.00 89.69 91 PRO A N 1
ATOM 679 C CA . PRO A 1 91 ? -0.776 2.206 -7.085 1.00 89.69 91 PRO A CA 1
ATOM 680 C C . PRO A 1 91 ? -0.497 1.117 -8.116 1.00 89.69 91 PRO A C 1
ATOM 682 O O . PRO A 1 91 ? -1.226 0.129 -8.178 1.00 89.69 91 PRO A O 1
ATOM 685 N N . PHE A 1 92 ? 0.576 1.275 -8.894 1.00 89.56 92 PHE A N 1
ATOM 686 C CA . PHE A 1 92 ? 0.957 0.321 -9.931 1.00 89.56 92 PHE A CA 1
ATOM 687 C C . PHE A 1 92 ? 1.363 -1.027 -9.343 1.00 89.56 92 PHE A C 1
ATOM 689 O O . PHE A 1 92 ? 0.940 -2.070 -9.832 1.00 89.56 92 PHE A O 1
ATOM 696 N N . VAL A 1 93 ? 2.150 -1.020 -8.272 1.00 93.25 93 VAL A N 1
ATOM 697 C CA . VAL A 1 93 ? 2.628 -2.251 -7.638 1.00 93.25 93 VAL A CA 1
ATOM 698 C C . VAL A 1 93 ? 1.484 -2.986 -6.937 1.00 93.25 93 VAL A C 1
ATOM 700 O O . VAL A 1 93 ? 1.282 -4.172 -7.178 1.00 93.25 93 VAL A O 1
ATOM 703 N N . PHE A 1 94 ? 0.677 -2.292 -6.134 1.00 93.38 94 PHE A N 1
ATOM 704 C CA . PHE A 1 94 ? -0.458 -2.896 -5.426 1.00 93.38 94 PHE A CA 1
ATOM 705 C C . PHE A 1 94 ? -1.502 -3.497 -6.371 1.00 93.38 94 PHE A C 1
ATOM 707 O O . PHE A 1 94 ? -2.087 -4.536 -6.065 1.00 93.38 94 PHE A O 1
ATOM 714 N N . ALA A 1 95 ? -1.686 -2.892 -7.544 1.00 91.81 95 ALA A N 1
ATOM 715 C CA . ALA A 1 95 ? -2.540 -3.412 -8.605 1.00 91.81 95 ALA A CA 1
ATOM 716 C C . ALA A 1 95 ? -2.113 -4.798 -9.135 1.00 91.81 95 ALA A C 1
ATOM 718 O O . ALA A 1 95 ? -2.942 -5.496 -9.712 1.00 91.81 95 ALA A O 1
ATOM 719 N N . HIS A 1 96 ? -0.857 -5.229 -8.945 1.00 93.75 96 HIS A N 1
ATOM 720 C CA . HIS A 1 96 ? -0.414 -6.569 -9.366 1.00 93.75 96 HIS A CA 1
ATOM 721 C C . HIS A 1 96 ? -0.946 -7.683 -8.462 1.00 93.75 96 HIS A C 1
ATOM 723 O O . HIS A 1 96 ? -1.029 -8.832 -8.894 1.00 93.75 96 HIS A O 1
ATOM 729 N N . PHE A 1 97 ? -1.292 -7.359 -7.216 1.00 92.69 97 PHE A N 1
ATOM 730 C CA . PHE A 1 97 ? -1.648 -8.358 -6.210 1.00 92.69 97 PHE A CA 1
ATOM 731 C C . PHE A 1 97 ? -3.089 -8.232 -5.719 1.00 92.69 97 PHE A C 1
ATOM 733 O O . PHE A 1 97 ? -3.699 -9.229 -5.338 1.00 92.69 97 PHE A O 1
ATOM 740 N N . HIS A 1 98 ? -3.664 -7.030 -5.745 1.00 91.06 98 HIS A N 1
ATOM 741 C CA . HIS A 1 98 ? -5.005 -6.780 -5.227 1.00 91.06 98 HIS A CA 1
ATOM 742 C C . HIS A 1 98 ? -5.979 -6.352 -6.323 1.00 91.06 98 HIS A C 1
ATOM 744 O O . HIS A 1 98 ? -5.623 -5.673 -7.282 1.00 91.06 98 HIS A O 1
ATOM 750 N N . ASP A 1 99 ? -7.249 -6.701 -6.122 1.00 88.06 99 ASP A N 1
ATOM 751 C CA . ASP A 1 99 ? -8.355 -6.273 -6.975 1.00 88.06 99 ASP A CA 1
ATOM 752 C C . ASP A 1 99 ? -8.455 -4.737 -7.028 1.00 88.06 99 ASP A C 1
ATOM 754 O O . ASP A 1 99 ? -8.674 -4.066 -6.012 1.00 88.06 99 ASP A O 1
ATOM 758 N N . LEU A 1 100 ? -8.338 -4.187 -8.240 1.00 86.00 100 LEU A N 1
ATOM 759 C CA . LEU A 1 100 ? -8.421 -2.753 -8.526 1.00 86.00 100 LEU A CA 1
ATOM 760 C C . LEU A 1 100 ? -9.717 -2.127 -7.995 1.00 86.00 100 LEU A C 1
ATOM 762 O O . LEU A 1 100 ? -9.726 -0.990 -7.523 1.00 86.00 100 LEU A O 1
ATOM 766 N N . THR A 1 101 ? -10.820 -2.878 -8.025 1.00 84.75 101 THR A N 1
ATOM 767 C CA . THR A 1 101 ? -12.137 -2.423 -7.560 1.00 84.75 101 THR A CA 1
ATOM 768 C C . THR A 1 101 ? -12.265 -2.406 -6.040 1.00 84.75 101 THR A C 1
ATOM 770 O O . THR A 1 101 ? -13.289 -1.963 -5.510 1.00 84.75 101 THR A O 1
ATOM 773 N N . ARG A 1 102 ? -11.226 -2.827 -5.318 1.00 86.50 102 ARG A N 1
ATOM 774 C CA . ARG A 1 102 ? -11.169 -2.838 -3.852 1.00 86.50 102 ARG A CA 1
ATOM 775 C C . ARG A 1 102 ? -10.060 -1.938 -3.310 1.00 86.50 102 ARG A C 1
ATOM 777 O O . ARG A 1 102 ? -10.102 -1.590 -2.135 1.00 86.50 102 ARG A O 1
ATOM 784 N N . LEU A 1 103 ? -9.127 -1.505 -4.158 1.00 87.88 103 LEU A N 1
ATOM 785 C CA . LEU A 1 103 ? -8.039 -0.599 -3.798 1.00 87.88 103 LEU A CA 1
ATOM 786 C C . LEU A 1 103 ? -8.481 0.871 -3.729 1.00 87.88 103 LEU A C 1
ATOM 788 O O . LEU A 1 103 ? -9.244 1.358 -4.568 1.00 87.88 103 LEU A O 1
ATOM 792 N N . ARG A 1 104 ? -7.952 1.594 -2.739 1.00 86.81 104 ARG A N 1
ATOM 793 C CA . ARG A 1 104 ? -8.009 3.059 -2.612 1.00 86.81 104 ARG A CA 1
ATOM 794 C C . ARG A 1 104 ? -6.673 3.571 -2.084 1.00 86.81 104 ARG A C 1
ATOM 796 O O . ARG A 1 104 ? -6.031 2.886 -1.295 1.00 86.81 104 ARG A O 1
ATOM 803 N N . PHE A 1 105 ? -6.283 4.784 -2.472 1.00 84.19 105 PHE A N 1
ATOM 804 C CA . PHE A 1 105 ? -5.015 5.379 -2.039 1.00 84.19 105 PHE A CA 1
ATOM 805 C C . PHE A 1 105 ? -5.229 6.726 -1.362 1.00 84.19 105 PHE A C 1
ATOM 807 O O . PHE A 1 105 ? -5.934 7.593 -1.885 1.00 84.19 105 PHE A O 1
ATOM 814 N N . VAL A 1 106 ? -4.568 6.913 -0.222 1.00 82.12 106 VAL A N 1
ATOM 815 C CA . VAL A 1 106 ? -4.561 8.169 0.529 1.00 82.12 106 VAL A CA 1
ATOM 816 C C . VAL A 1 106 ? -3.124 8.627 0.712 1.00 82.12 106 VAL A C 1
ATOM 818 O O . VAL A 1 106 ? -2.284 7.916 1.256 1.00 82.12 106 VAL A O 1
ATOM 821 N N . LEU A 1 107 ? -2.852 9.850 0.275 1.00 76.69 107 LEU A N 1
ATOM 822 C CA . LEU A 1 107 ? -1.544 10.463 0.425 1.00 76.69 107 LEU A CA 1
ATOM 823 C C . LEU A 1 107 ? -1.380 11.051 1.833 1.00 76.69 107 LEU A C 1
ATOM 825 O O . LEU A 1 107 ? -2.004 12.066 2.162 1.00 76.69 107 LEU A O 1
ATOM 829 N N . ALA A 1 108 ? -0.495 10.456 2.630 1.00 74.94 108 ALA A N 1
ATOM 830 C CA . ALA A 1 108 ? -0.056 11.020 3.894 1.00 74.94 108 ALA A CA 1
ATOM 831 C C . ALA A 1 108 ? 0.965 12.145 3.639 1.00 74.94 108 ALA A C 1
ATOM 833 O O . ALA A 1 108 ? 1.968 11.916 2.965 1.00 74.94 108 ALA A O 1
ATOM 834 N N . PRO A 1 109 ? 0.751 13.364 4.171 1.00 65.69 109 PRO A N 1
ATOM 835 C CA . PRO A 1 109 ? 1.707 14.451 3.999 1.00 65.69 109 PRO A CA 1
ATOM 836 C C . PRO A 1 109 ? 3.048 14.097 4.655 1.00 65.69 109 PRO A C 1
ATOM 838 O O . PRO A 1 109 ? 3.083 13.726 5.833 1.00 65.69 109 PRO A O 1
ATOM 841 N N . ASP A 1 110 ? 4.127 14.226 3.882 1.00 59.50 110 ASP A N 1
ATOM 842 C CA . ASP A 1 110 ? 5.494 13.952 4.320 1.00 59.50 110 ASP A CA 1
ATOM 843 C C . ASP A 1 110 ? 5.962 14.949 5.390 1.00 59.50 110 ASP A C 1
ATOM 845 O O . ASP A 1 110 ? 5.717 16.153 5.297 1.00 59.50 110 ASP A O 1
ATOM 849 N N . ALA A 1 111 ? 6.658 14.439 6.409 1.00 53.88 111 ALA A N 1
ATOM 850 C CA . ALA A 1 111 ? 7.278 15.240 7.472 1.00 53.88 111 ALA A CA 1
ATOM 851 C C . ALA A 1 111 ? 8.788 15.474 7.247 1.00 53.88 111 ALA A C 1
ATOM 853 O O . ALA A 1 111 ? 9.457 16.053 8.103 1.00 53.88 111 ALA A O 1
ATOM 854 N N . SER A 1 112 ? 9.335 14.986 6.130 1.00 57.75 112 SER A N 1
ATOM 855 C CA . SER A 1 112 ? 10.769 14.947 5.827 1.00 57.75 112 SER A CA 1
ATOM 856 C C . SER A 1 112 ? 11.305 16.257 5.215 1.00 57.75 112 SER A C 1
ATOM 858 O O . SER A 1 112 ? 10.553 17.124 4.762 1.00 57.75 112 SER A O 1
ATOM 860 N N . ALA A 1 113 ? 12.633 16.435 5.251 1.00 53.94 113 ALA A N 1
ATOM 861 C CA . ALA A 1 113 ? 13.313 17.583 4.648 1.00 53.94 113 ALA A CA 1
ATOM 862 C C . ALA A 1 113 ? 13.206 17.537 3.113 1.00 53.94 113 ALA A C 1
ATOM 864 O O . ALA A 1 113 ? 13.540 16.522 2.504 1.00 53.94 113 ALA A O 1
ATOM 865 N N . LYS A 1 114 ? 12.787 18.658 2.504 1.00 60.91 114 LYS A N 1
ATOM 866 C CA . LYS A 1 114 ? 12.360 18.756 1.092 1.00 60.91 114 LYS A CA 1
ATOM 867 C C . LYS A 1 114 ? 13.305 18.097 0.074 1.00 60.91 114 LYS A C 1
ATOM 869 O O . LYS A 1 114 ? 12.816 17.467 -0.859 1.00 60.91 114 LYS A O 1
ATOM 874 N N . ASP A 1 115 ? 14.621 18.218 0.248 1.00 49.69 115 ASP A N 1
ATOM 875 C CA . ASP A 1 115 ? 15.601 17.708 -0.724 1.00 49.69 115 ASP A CA 1
ATOM 876 C C . ASP A 1 115 ? 15.724 16.175 -0.695 1.00 49.69 115 ASP A C 1
ATOM 878 O O . ASP A 1 115 ? 15.797 15.536 -1.744 1.00 49.69 115 ASP A O 1
ATOM 882 N N . VAL A 1 116 ? 15.666 15.569 0.497 1.00 61.00 116 VAL A N 1
ATOM 883 C CA . VAL A 1 116 ? 15.664 14.103 0.660 1.00 61.00 116 VAL A CA 1
ATOM 884 C C . VAL A 1 116 ? 14.363 13.516 0.111 1.00 61.00 116 VAL A C 1
ATOM 886 O O . VAL A 1 116 ? 14.376 12.489 -0.565 1.00 61.00 116 VAL A O 1
ATOM 889 N N . THR A 1 117 ? 13.241 14.205 0.340 1.00 68.12 117 THR A N 1
ATOM 890 C CA . THR A 1 117 ? 11.930 13.825 -0.201 1.00 68.12 117 THR A CA 1
ATOM 891 C C . THR A 1 117 ? 11.931 13.829 -1.733 1.00 68.12 117 THR A C 1
ATOM 893 O O . THR A 1 117 ? 11.410 12.898 -2.340 1.00 68.12 117 THR A O 1
ATOM 896 N N . LEU A 1 118 ? 12.537 14.835 -2.378 1.00 72.94 118 LEU A N 1
ATOM 897 C CA . LEU A 1 118 ? 12.576 14.922 -3.842 1.00 72.94 118 LEU A CA 1
ATOM 898 C C . LEU A 1 118 ? 13.467 13.844 -4.474 1.00 72.94 118 LEU A C 1
ATOM 900 O O . LEU A 1 118 ? 13.068 13.233 -5.462 1.00 72.94 118 LEU A O 1
ATOM 904 N N . PHE A 1 119 ? 14.650 13.590 -3.910 1.00 76.31 119 PHE A N 1
ATOM 905 C CA . PHE A 1 119 ? 15.552 12.546 -4.408 1.00 76.31 119 PHE A CA 1
ATOM 906 C C . PHE A 1 119 ? 14.897 11.159 -4.358 1.00 76.31 119 PHE A C 1
ATOM 908 O O . PHE A 1 119 ? 14.869 10.447 -5.360 1.00 76.31 119 PHE A O 1
ATOM 915 N N . ASN A 1 120 ? 14.292 10.807 -3.221 1.00 77.06 120 ASN A N 1
ATOM 916 C CA . ASN A 1 120 ? 13.615 9.520 -3.073 1.00 77.06 120 ASN A CA 1
ATOM 917 C C . ASN A 1 120 ? 12.373 9.417 -3.974 1.00 77.06 120 ASN A C 1
ATOM 919 O O . ASN A 1 120 ? 12.121 8.360 -4.546 1.00 77.06 120 ASN A O 1
ATOM 923 N N . TYR A 1 121 ? 11.628 10.513 -4.152 1.00 78.38 121 TYR A N 1
ATOM 924 C CA . TYR A 1 121 ? 10.510 10.564 -5.098 1.00 78.38 121 TYR A CA 1
ATOM 925 C C . TYR A 1 121 ? 10.955 10.241 -6.530 1.00 78.38 121 TYR A C 1
ATOM 927 O O . TYR A 1 121 ? 10.303 9.459 -7.219 1.00 78.38 121 TYR A O 1
ATOM 935 N N . LEU A 1 122 ? 12.066 10.832 -6.987 1.00 78.94 122 LEU A N 1
ATOM 936 C CA . LEU A 1 122 ? 12.594 10.572 -8.327 1.00 78.94 122 LEU A CA 1
ATOM 937 C C . LEU A 1 122 ? 13.007 9.108 -8.487 1.00 78.94 122 LEU A C 1
ATOM 939 O O . LEU A 1 122 ? 12.684 8.509 -9.507 1.00 78.94 122 LEU A O 1
ATOM 943 N N . HIS A 1 123 ? 13.627 8.511 -7.468 1.00 82.81 123 HIS A N 1
ATOM 944 C CA . HIS A 1 123 ? 13.957 7.087 -7.481 1.00 82.81 123 HIS A CA 1
ATOM 945 C C . HIS A 1 123 ? 12.726 6.179 -7.594 1.00 82.81 123 HIS A C 1
ATOM 947 O O . HIS A 1 123 ? 12.726 5.252 -8.404 1.00 82.81 123 HIS A O 1
ATOM 953 N N . GLU A 1 124 ? 11.664 6.447 -6.832 1.00 83.06 124 GLU A N 1
ATOM 954 C CA . GLU A 1 124 ? 10.410 5.688 -6.939 1.00 83.06 124 GLU A CA 1
ATOM 955 C C . GLU A 1 124 ? 9.744 5.881 -8.305 1.00 83.06 124 GLU A C 1
ATOM 957 O O . GLU A 1 124 ? 9.216 4.935 -8.894 1.00 83.06 124 GLU A O 1
ATOM 962 N N . PHE A 1 125 ? 9.810 7.095 -8.852 1.00 81.25 125 PHE A N 1
ATOM 963 C CA . PHE A 1 125 ? 9.301 7.386 -10.184 1.00 81.25 125 PHE A CA 1
ATOM 964 C C . PHE A 1 125 ? 10.089 6.659 -11.283 1.00 81.25 125 PHE A C 1
ATOM 966 O O . PHE A 1 125 ? 9.483 6.085 -12.186 1.00 81.25 125 PHE A O 1
ATOM 973 N N . GLU A 1 126 ? 11.420 6.638 -11.216 1.00 85.19 126 GLU A N 1
ATOM 974 C CA . GLU A 1 126 ? 12.270 5.886 -12.147 1.00 85.19 126 GLU A CA 1
ATOM 975 C C . GLU A 1 126 ? 11.987 4.382 -12.074 1.00 85.19 126 GLU A C 1
ATOM 977 O O . GLU A 1 126 ? 11.808 3.740 -13.112 1.00 85.19 126 GLU A O 1
ATOM 982 N N . ALA A 1 127 ? 11.869 3.834 -10.861 1.00 87.00 127 ALA A N 1
ATOM 983 C CA . ALA A 1 127 ? 11.514 2.434 -10.654 1.00 87.00 127 ALA A CA 1
ATOM 984 C C . ALA A 1 127 ? 10.136 2.103 -11.251 1.00 87.00 127 ALA A C 1
ATOM 986 O O . ALA A 1 127 ? 9.997 1.112 -11.964 1.00 87.00 127 ALA A O 1
ATOM 987 N N . TYR A 1 128 ? 9.139 2.971 -11.055 1.00 87.12 128 TYR A N 1
ATOM 988 C CA . TYR A 1 128 ? 7.829 2.845 -11.697 1.00 87.12 128 TYR A CA 1
ATOM 989 C C . TYR A 1 128 ? 7.915 2.815 -13.232 1.00 87.12 128 TYR A C 1
ATOM 991 O O . TYR A 1 128 ? 7.262 1.987 -13.873 1.00 87.12 128 TYR A O 1
ATOM 999 N N . GLN A 1 129 ? 8.711 3.695 -13.847 1.00 87.00 129 GLN A N 1
ATOM 1000 C CA . GLN A 1 129 ? 8.861 3.705 -15.307 1.00 87.00 129 GLN A CA 1
ATOM 1001 C C . GLN A 1 129 ? 9.535 2.433 -15.822 1.00 87.00 129 GLN A C 1
ATOM 1003 O O . GLN A 1 129 ? 9.142 1.906 -16.864 1.00 87.00 129 GLN A O 1
ATOM 1008 N N . GLU A 1 130 ? 10.524 1.922 -15.092 1.00 90.88 130 GLU A N 1
ATOM 1009 C CA . GLU A 1 130 ? 11.194 0.672 -15.435 1.00 90.88 130 GLU A CA 1
ATOM 1010 C C . GLU A 1 130 ? 10.254 -0.534 -15.312 1.00 90.88 130 GLU A C 1
ATOM 1012 O O . GLU A 1 130 ? 10.184 -1.340 -16.244 1.00 90.88 130 GLU A O 1
ATOM 1017 N N . ASP A 1 131 ? 9.477 -0.624 -14.228 1.00 90.38 131 ASP A N 1
ATOM 1018 C CA . ASP A 1 131 ? 8.467 -1.671 -14.032 1.00 90.38 131 ASP A CA 1
ATOM 1019 C C . ASP A 1 131 ? 7.440 -1.657 -15.187 1.00 90.38 131 ASP A C 1
ATOM 1021 O O . ASP A 1 131 ? 7.129 -2.684 -15.801 1.00 90.38 131 ASP A O 1
ATOM 1025 N N . ARG A 1 132 ? 6.984 -0.464 -15.595 1.00 87.31 132 ARG A N 1
ATOM 1026 C CA . ARG A 1 132 ? 6.100 -0.299 -16.762 1.00 87.31 132 ARG A CA 1
ATOM 1027 C C . ARG A 1 132 ? 6.738 -0.732 -18.069 1.00 87.31 132 ARG A C 1
ATOM 1029 O O . ARG A 1 132 ? 6.083 -1.386 -18.875 1.00 87.31 132 ARG A O 1
ATOM 1036 N N . ARG A 1 133 ? 7.998 -0.364 -18.300 1.00 88.06 133 ARG A N 1
ATOM 1037 C CA . ARG A 1 133 ? 8.731 -0.727 -19.519 1.00 88.06 133 ARG A CA 1
ATOM 1038 C C . ARG A 1 133 ? 8.916 -2.241 -19.631 1.00 88.06 133 ARG A C 1
ATOM 1040 O O . ARG A 1 133 ? 8.906 -2.768 -20.740 1.00 88.06 133 ARG A O 1
ATOM 1047 N N . ARG A 1 134 ? 9.077 -2.931 -18.498 1.00 91.06 134 ARG A N 1
ATOM 1048 C CA . ARG A 1 134 ? 9.169 -4.398 -18.419 1.00 91.06 134 ARG A CA 1
ATOM 1049 C C . ARG A 1 134 ? 7.817 -5.100 -18.528 1.00 91.06 134 ARG A C 1
ATOM 1051 O O . ARG A 1 134 ? 7.794 -6.284 -18.849 1.00 91.06 134 ARG A O 1
ATOM 1058 N N . GLY A 1 135 ? 6.718 -4.394 -18.265 1.00 92.25 135 GLY A N 1
ATOM 1059 C CA . GLY A 1 135 ? 5.378 -4.978 -18.204 1.00 92.25 135 GLY A CA 1
ATOM 1060 C C . GLY A 1 135 ? 5.173 -5.850 -16.964 1.00 92.25 135 GLY A C 1
ATOM 1061 O O . GLY A 1 135 ? 4.515 -6.885 -17.051 1.00 92.25 135 GLY A O 1
ATOM 1062 N N . GLY A 1 136 ? 5.792 -5.484 -15.840 1.00 93.44 136 GLY A N 1
ATOM 1063 C CA . GLY A 1 136 ? 5.696 -6.222 -14.584 1.00 93.44 136 GLY A CA 1
ATOM 1064 C C . GLY A 1 136 ? 6.665 -5.709 -13.523 1.00 93.44 136 GLY A C 1
ATOM 1065 O O . GLY A 1 136 ? 7.504 -4.853 -13.794 1.00 93.44 136 GLY A O 1
ATOM 1066 N N . ILE A 1 137 ? 6.564 -6.258 -12.318 1.00 94.00 137 ILE A N 1
ATOM 1067 C CA . ILE A 1 137 ? 7.389 -5.887 -11.159 1.00 94.00 137 ILE A CA 1
ATOM 1068 C C . ILE A 1 137 ? 8.328 -7.032 -10.769 1.00 94.00 137 ILE A C 1
ATOM 1070 O O . ILE A 1 137 ? 8.074 -8.195 -11.085 1.00 94.00 137 ILE A O 1
ATOM 1074 N N . VAL A 1 138 ? 9.420 -6.712 -10.074 1.00 90.62 138 VAL A N 1
ATOM 1075 C CA . VAL A 1 138 ? 10.372 -7.701 -9.540 1.00 90.62 138 VAL A CA 1
ATOM 1076 C C . VAL A 1 138 ? 10.323 -7.679 -8.013 1.00 90.62 138 VAL A C 1
ATOM 1078 O O . VAL A 1 138 ? 10.459 -6.616 -7.409 1.00 90.62 138 VAL A O 1
ATOM 1081 N N . LEU A 1 139 ? 10.131 -8.847 -7.399 1.00 89.56 139 LEU A N 1
ATOM 1082 C CA . LEU A 1 139 ? 10.149 -9.040 -5.946 1.00 89.56 139 LEU A CA 1
ATOM 1083 C C . LEU A 1 139 ? 11.580 -9.143 -5.401 1.00 89.56 139 LEU A C 1
ATOM 1085 O O . LEU A 1 139 ? 12.526 -9.392 -6.153 1.00 89.56 139 LEU A O 1
ATOM 1089 N N . ARG A 1 140 ? 11.754 -9.016 -4.077 1.00 83.44 140 ARG A N 1
ATOM 1090 C CA . ARG A 1 140 ? 13.070 -9.120 -3.417 1.00 83.44 140 ARG A CA 1
ATOM 1091 C C . ARG A 1 140 ? 13.823 -10.421 -3.708 1.00 83.44 140 ARG A C 1
ATOM 1093 O O . ARG A 1 140 ? 15.050 -10.416 -3.735 1.00 83.44 140 ARG A O 1
ATOM 1100 N N . ASP A 1 141 ? 13.121 -11.534 -3.904 1.00 86.12 141 ASP A N 1
ATOM 1101 C CA . ASP A 1 141 ? 13.731 -12.832 -4.231 1.00 86.12 141 ASP A CA 1
ATOM 1102 C C . ASP A 1 141 ? 14.116 -12.978 -5.718 1.00 86.12 141 ASP A C 1
ATOM 1104 O O . ASP A 1 141 ? 14.633 -14.018 -6.126 1.00 86.12 141 ASP A O 1
ATOM 1108 N N . GLY A 1 142 ? 13.898 -11.932 -6.522 1.00 89.31 142 GLY A N 1
ATOM 1109 C CA . GLY A 1 142 ? 14.164 -11.904 -7.957 1.00 89.31 142 GLY A CA 1
ATOM 1110 C C . GLY A 1 142 ? 13.005 -12.407 -8.817 1.00 89.31 142 GLY A C 1
ATOM 1111 O O . GLY A 1 142 ? 13.120 -12.391 -10.044 1.00 89.31 142 GLY A O 1
ATOM 1112 N N . THR A 1 143 ? 11.888 -12.828 -8.217 1.00 92.44 143 THR A N 1
ATOM 1113 C CA . THR A 1 143 ? 10.706 -13.279 -8.957 1.00 92.44 143 THR A CA 1
ATOM 1114 C C . THR A 1 143 ? 10.106 -12.131 -9.765 1.00 92.44 143 THR A C 1
ATOM 1116 O O . THR A 1 143 ? 9.811 -11.062 -9.230 1.00 92.44 143 THR A O 1
ATOM 1119 N N . PHE A 1 144 ? 9.894 -12.362 -11.062 1.00 94.56 144 PHE A N 1
ATOM 1120 C CA . PHE A 1 144 ? 9.189 -11.431 -11.941 1.00 94.56 144 PHE A CA 1
ATOM 1121 C C . PHE A 1 144 ? 7.687 -11.725 -11.941 1.00 94.56 144 PHE A C 1
ATOM 1123 O O . PHE A 1 144 ? 7.270 -12.849 -12.226 1.00 94.56 144 PHE A O 1
ATOM 1130 N N . VAL A 1 145 ? 6.883 -10.702 -11.664 1.00 94.75 145 VAL A N 1
ATOM 1131 C CA . VAL A 1 145 ? 5.420 -10.761 -11.676 1.00 94.75 145 VAL A CA 1
ATOM 1132 C C . VAL A 1 145 ? 4.918 -9.927 -12.858 1.00 94.75 145 VAL A C 1
ATOM 1134 O O . VAL A 1 145 ? 5.028 -8.699 -12.813 1.00 94.75 145 VAL A O 1
ATOM 1137 N N . PRO A 1 146 ? 4.389 -10.553 -13.926 1.00 94.00 146 PRO A N 1
ATOM 1138 C CA . PRO A 1 146 ? 3.888 -9.820 -15.081 1.00 94.00 146 PRO A CA 1
ATOM 1139 C C . PRO A 1 146 ? 2.622 -9.035 -14.727 1.00 94.00 146 PRO A C 1
ATOM 1141 O O . PRO A 1 146 ? 1.815 -9.462 -13.901 1.00 94.00 146 PRO A O 1
ATOM 1144 N N . THR A 1 147 ? 2.423 -7.904 -15.394 1.00 92.06 147 THR A N 1
ATOM 1145 C CA . THR A 1 147 ? 1.198 -7.116 -15.283 1.00 92.06 147 THR A CA 1
ATOM 1146 C C . THR A 1 147 ? 0.006 -7.904 -15.830 1.00 92.06 147 THR A C 1
ATOM 1148 O O . THR A 1 147 ? 0.034 -8.397 -16.957 1.00 92.06 147 THR A O 1
ATOM 1151 N N . THR A 1 148 ? -1.055 -8.011 -15.030 1.00 87.94 148 THR A N 1
ATOM 1152 C CA . THR A 1 148 ? -2.284 -8.759 -15.356 1.00 87.94 148 THR A CA 1
ATOM 1153 C C . THR A 1 148 ? -3.471 -7.864 -15.712 1.00 87.94 148 THR A C 1
ATOM 1155 O O . THR A 1 148 ? -4.525 -8.373 -16.083 1.00 87.94 14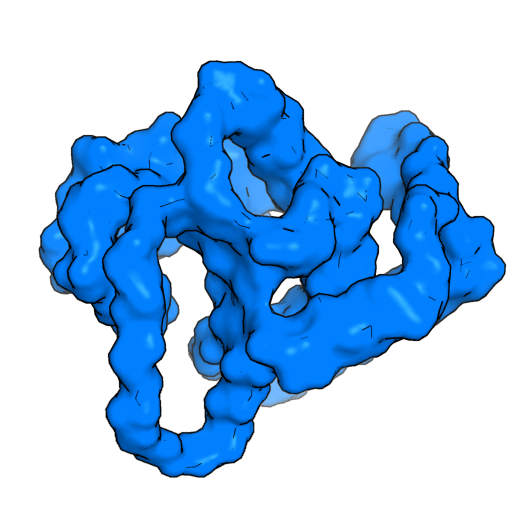8 THR A O 1
ATOM 1158 N N . PHE A 1 149 ? -3.300 -6.545 -15.622 1.00 86.00 149 PHE A N 1
ATOM 1159 C CA . PHE A 1 149 ? -4.307 -5.532 -15.924 1.00 86.00 149 PHE A CA 1
ATOM 1160 C C . PHE A 1 149 ? -3.895 -4.680 -17.129 1.00 86.00 149 PHE A C 1
ATOM 1162 O O . PHE A 1 149 ? -2.717 -4.483 -17.430 1.00 86.00 149 PHE A O 1
ATOM 1169 N N . THR A 1 150 ? -4.879 -4.135 -17.826 1.00 85.00 150 THR A N 1
ATOM 1170 C CA . THR A 1 150 ? -4.676 -3.182 -18.915 1.00 85.00 150 THR A CA 1
ATOM 1171 C C . THR A 1 150 ? -4.371 -1.783 -18.381 1.00 85.00 150 THR A C 1
ATOM 1173 O O . THR A 1 150 ? -4.689 -1.425 -17.244 1.00 85.00 150 THR A O 1
ATOM 1176 N N . TYR A 1 151 ? -3.765 -0.944 -19.224 1.00 78.50 151 TYR A N 1
ATOM 1177 C CA . TYR A 1 151 ? -3.502 0.449 -18.858 1.00 78.50 151 TYR A CA 1
ATOM 1178 C C . TYR A 1 151 ? -4.791 1.254 -18.639 1.00 78.50 151 TYR A C 1
ATOM 1180 O O . TYR A 1 151 ? -4.803 2.171 -17.819 1.00 78.50 151 TYR A O 1
ATOM 1188 N N . ASP A 1 152 ? -5.873 0.890 -19.327 1.00 77.38 152 ASP A N 1
ATOM 1189 C CA . ASP A 1 152 ? -7.182 1.513 -19.144 1.00 77.38 152 ASP A CA 1
ATOM 1190 C C . ASP A 1 152 ? -7.756 1.163 -17.768 1.00 77.38 152 ASP A C 1
ATOM 1192 O O . ASP A 1 152 ? -8.086 2.071 -17.010 1.00 77.38 152 ASP A O 1
ATOM 1196 N N . GLU A 1 153 ? -7.760 -0.117 -17.378 1.00 78.50 153 GLU A N 1
ATOM 1197 C CA . GLU A 1 153 ? -8.174 -0.550 -16.032 1.00 78.50 153 GLU A CA 1
ATOM 1198 C C . GLU A 1 153 ? -7.350 0.132 -14.931 1.00 78.50 153 GLU A C 1
ATOM 1200 O O . GLU A 1 153 ? -7.891 0.590 -13.921 1.00 78.50 153 GLU A O 1
ATOM 1205 N N . PHE A 1 154 ? -6.039 0.264 -15.146 1.00 82.00 154 PHE A N 1
ATOM 1206 C CA . PHE A 1 154 ? -5.168 0.985 -14.225 1.00 82.00 154 PHE A CA 1
ATOM 1207 C C . PHE A 1 154 ? -5.485 2.484 -14.175 1.00 82.00 154 PHE A C 1
ATOM 1209 O O . PHE A 1 154 ? -5.540 3.079 -13.104 1.00 82.00 154 PHE A O 1
ATOM 1216 N N . THR A 1 155 ? -5.732 3.119 -15.318 1.00 76.19 155 THR A N 1
ATOM 1217 C CA . THR A 1 155 ? -6.085 4.543 -15.376 1.00 76.19 155 THR A CA 1
ATOM 1218 C C . THR A 1 155 ? -7.431 4.808 -14.703 1.00 76.19 155 THR A C 1
ATOM 1220 O O . THR A 1 155 ? -7.586 5.830 -14.037 1.00 76.19 155 THR A O 1
ATOM 1223 N N . GLU A 1 156 ? -8.384 3.883 -14.801 1.00 70.31 156 GLU A N 1
ATOM 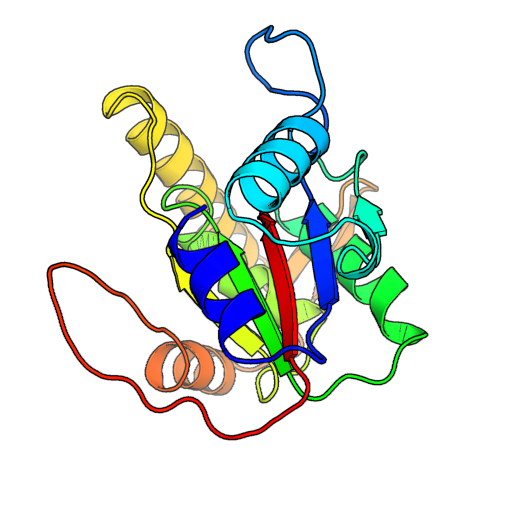1224 C CA . GLU A 1 156 ? -9.663 3.961 -14.091 1.00 70.31 156 GLU A CA 1
ATOM 1225 C C . GLU A 1 156 ? -9.493 3.877 -12.565 1.00 70.31 156 GLU A C 1
ATOM 1227 O O . GLU A 1 156 ? -10.122 4.657 -11.841 1.00 70.31 156 GLU A O 1
ATOM 1232 N N . LEU A 1 157 ? -8.574 3.039 -12.058 1.00 73.12 157 LEU A N 1
ATOM 1233 C CA . LEU A 1 157 ? -8.150 3.085 -10.648 1.00 73.12 157 LEU A CA 1
ATOM 1234 C C . LEU A 1 157 ? -7.660 4.496 -10.278 1.00 73.12 157 LEU A C 1
ATOM 1236 O O . LEU A 1 157 ? -8.095 5.056 -9.266 1.00 73.12 157 LEU A O 1
ATOM 1240 N N . LEU A 1 158 ? -6.792 5.087 -11.110 1.00 72.44 158 LEU A N 1
ATOM 1241 C CA . LEU A 1 158 ? -6.247 6.422 -10.857 1.00 72.44 158 LEU A CA 1
ATOM 1242 C C . LEU A 1 158 ? -7.313 7.530 -10.929 1.00 72.44 158 LEU A C 1
ATOM 1244 O O . LEU A 1 158 ? -7.204 8.524 -10.221 1.00 72.44 158 LEU A O 1
ATOM 1248 N N . ARG A 1 159 ? -8.343 7.393 -11.770 1.00 63.81 159 ARG A N 1
ATOM 1249 C CA . ARG A 1 159 ? -9.403 8.403 -11.936 1.00 63.81 159 ARG A CA 1
ATOM 1250 C C . ARG A 1 159 ? -10.432 8.378 -10.814 1.00 63.81 159 ARG A C 1
ATOM 1252 O O . ARG A 1 159 ? -10.837 9.432 -10.335 1.00 63.81 159 ARG A O 1
ATOM 1259 N N . HIS A 1 160 ? -10.878 7.189 -10.417 1.00 54.34 160 HIS A N 1
ATOM 1260 C CA . HIS A 1 160 ? -12.037 7.047 -9.536 1.00 54.34 160 HIS A CA 1
ATOM 1261 C C . HIS A 1 160 ? -11.691 6.961 -8.051 1.00 54.34 160 HIS A C 1
ATOM 1263 O O . HIS A 1 160 ? -12.568 7.157 -7.211 1.00 54.34 160 HIS A O 1
ATOM 1269 N N . ARG A 1 161 ? -10.453 6.589 -7.708 1.00 60.91 161 ARG A N 1
ATOM 1270 C CA . ARG A 1 161 ? -10.142 6.073 -6.359 1.00 60.91 161 ARG A CA 1
ATOM 1271 C C . ARG A 1 161 ? -8.875 6.650 -5.751 1.00 60.91 161 ARG A C 1
ATOM 1273 O O . ARG A 1 161 ? -8.459 6.250 -4.661 1.00 60.91 161 ARG A O 1
ATOM 1280 N N . ILE A 1 162 ? -8.298 7.624 -6.441 1.00 54.53 162 ILE A N 1
ATOM 1281 C CA . ILE A 1 162 ? -7.232 8.459 -5.933 1.00 54.53 162 ILE A CA 1
ATOM 1282 C C . ILE A 1 162 ? -7.839 9.713 -5.315 1.00 54.53 162 ILE A C 1
ATOM 1284 O O . ILE A 1 162 ? -8.300 10.628 -5.994 1.00 54.53 162 ILE A O 1
ATOM 1288 N N . LEU A 1 163 ? -7.772 9.781 -3.991 1.00 53.00 163 LEU A N 1
ATOM 1289 C CA . LEU A 1 163 ? -7.962 11.030 -3.271 1.00 53.00 163 LEU A CA 1
ATOM 1290 C C . LEU A 1 163 ? -6.609 11.759 -3.234 1.00 53.00 163 LEU A C 1
ATOM 1292 O O . LEU A 1 163 ? -5.930 11.779 -2.206 1.00 53.00 163 LEU A O 1
ATOM 1296 N N . ILE A 1 164 ? -6.189 12.359 -4.360 1.00 45.78 164 ILE A N 1
ATOM 1297 C CA . ILE A 1 164 ? -5.093 13.343 -4.348 1.00 45.78 164 ILE A CA 1
ATOM 1298 C C . ILE A 1 164 ? -5.623 14.572 -3.615 1.00 45.78 164 ILE A C 1
ATOM 1300 O O . ILE A 1 164 ? -6.277 15.447 -4.179 1.00 45.78 164 ILE A O 1
ATOM 1304 N N . LYS A 1 165 ? -5.344 14.646 -2.315 1.00 43.75 165 LYS A N 1
ATOM 1305 C CA . LYS A 1 165 ? -5.617 15.837 -1.515 1.00 43.75 165 LYS A CA 1
ATOM 1306 C C . LYS A 1 165 ? -4.455 16.818 -1.658 1.00 43.75 165 LYS A C 1
ATOM 1308 O O . LYS A 1 165 ? -3.757 17.112 -0.691 1.00 43.75 165 LYS A O 1
ATOM 1313 N N . MET A 1 166 ? -4.223 17.322 -2.870 1.00 35.91 166 MET A N 1
ATOM 1314 C CA . MET A 1 166 ? -3.389 18.510 -3.035 1.00 35.91 166 MET A CA 1
ATOM 1315 C C . MET A 1 166 ? -4.232 19.738 -2.678 1.00 35.91 166 MET A C 1
ATOM 1317 O O . MET A 1 166 ? -5.091 20.159 -3.437 1.00 35.91 166 MET A O 1
ATOM 1321 N N . ALA A 1 167 ? -3.956 20.274 -1.486 1.00 32.25 167 ALA A N 1
ATOM 1322 C CA . ALA A 1 167 ? -4.423 21.551 -0.944 1.00 32.25 167 ALA A CA 1
ATOM 1323 C C . ALA A 1 167 ? -5.921 21.674 -0.571 1.00 32.25 167 ALA A C 1
ATOM 1325 O O . ALA A 1 167 ? -6.747 22.134 -1.343 1.00 32.25 167 ALA A O 1
ATOM 1326 N N . GLY A 1 168 ? -6.212 21.402 0.711 1.00 37.00 168 GLY A N 1
ATOM 1327 C CA . GLY A 1 168 ? -7.218 22.138 1.493 1.00 37.00 168 GLY A CA 1
ATOM 1328 C C . GLY A 1 168 ? -8.694 21.742 1.348 1.00 37.00 168 GLY A C 1
ATOM 1329 O O . GLY A 1 168 ? -9.352 22.197 0.429 1.00 37.00 168 GLY A O 1
ATOM 1330 N N . MET A 1 169 ? -9.237 21.078 2.392 1.00 41.22 169 MET A N 1
ATOM 1331 C CA . MET A 1 169 ? -10.681 21.062 2.762 1.00 41.22 169 MET A CA 1
ATOM 1332 C C . MET A 1 169 ? -11.593 20.323 1.746 1.00 41.22 169 MET A C 1
ATOM 1334 O O . MET A 1 169 ? -11.200 20.127 0.615 1.00 41.22 169 MET A O 1
ATOM 1338 N N . ARG A 1 170 ? -12.781 19.775 2.010 1.00 37.53 170 ARG A N 1
ATOM 1339 C CA . ARG A 1 170 ? -13.720 19.580 3.130 1.00 37.53 170 ARG A CA 1
ATOM 1340 C C . ARG A 1 170 ? -14.660 18.446 2.642 1.00 37.53 170 ARG A C 1
ATOM 1342 O O . ARG A 1 170 ? -14.849 18.328 1.439 1.00 37.53 170 ARG A O 1
ATOM 1349 N N . ASP A 1 171 ? -15.188 17.647 3.565 1.00 38.47 171 ASP A N 1
ATOM 1350 C CA . ASP A 1 171 ? -16.338 16.741 3.386 1.00 38.47 171 ASP A CA 1
ATOM 1351 C C . ASP A 1 171 ? -16.207 15.624 2.330 1.00 38.47 171 ASP A C 1
ATOM 1353 O O . ASP A 1 171 ? -16.413 15.818 1.137 1.00 38.47 171 ASP A O 1
ATOM 1357 N N . TYR A 1 172 ? -15.900 14.408 2.792 1.00 38.38 172 TYR A N 1
ATOM 1358 C CA . TYR A 1 172 ? -16.102 13.197 1.996 1.00 38.38 172 TYR A CA 1
ATOM 1359 C C . TYR A 1 172 ? -16.831 12.171 2.860 1.00 38.38 172 TYR A C 1
ATOM 1361 O O . TYR A 1 172 ? -16.291 11.717 3.872 1.00 38.38 172 TYR A O 1
ATOM 1369 N N . GLU A 1 173 ? -18.068 11.854 2.486 1.00 33.72 173 GLU A N 1
ATOM 1370 C CA . GLU A 1 173 ? -18.821 10.742 3.058 1.00 33.72 173 GLU A CA 1
ATOM 1371 C C . GLU A 1 173 ? -18.241 9.441 2.500 1.00 33.72 173 GLU A C 1
ATOM 1373 O O . GLU A 1 173 ? -18.270 9.179 1.297 1.00 33.72 173 GLU A O 1
ATOM 1378 N N . MET A 1 174 ? -17.643 8.651 3.387 1.00 35.78 174 MET A N 1
ATOM 1379 C CA . MET A 1 174 ? -17.160 7.312 3.072 1.00 35.78 174 MET A CA 1
ATOM 1380 C C . MET A 1 174 ? -18.357 6.352 3.119 1.00 35.78 174 MET A C 1
ATOM 1382 O O . MET A 1 174 ? -19.081 6.363 4.115 1.00 35.78 174 MET A O 1
ATOM 1386 N N . PRO A 1 175 ? -18.596 5.526 2.088 1.00 34.91 175 PRO A N 1
ATOM 1387 C CA . PRO A 1 175 ? -19.648 4.519 2.143 1.00 34.91 175 PRO A CA 1
ATOM 1388 C C . PRO A 1 175 ? -19.321 3.453 3.200 1.00 34.91 175 PRO A C 1
ATOM 1390 O O . PRO A 1 175 ? -18.182 2.992 3.292 1.00 34.91 175 PRO A O 1
ATOM 1393 N N . GLU A 1 176 ? -20.332 3.060 3.976 1.00 30.03 176 GLU A N 1
ATOM 1394 C CA . GLU A 1 176 ? -20.263 2.045 5.034 1.00 30.03 176 GLU A CA 1
ATOM 1395 C C . GLU A 1 176 ? -19.786 0.691 4.466 1.00 30.03 176 GLU A C 1
ATOM 1397 O O . GLU A 1 176 ? -20.547 -0.045 3.842 1.00 30.03 176 GLU A O 1
ATOM 1402 N N . SER A 1 177 ? -18.509 0.350 4.645 1.00 33.69 177 SER A N 1
ATOM 1403 C CA . SER A 1 177 ? -17.955 -0.968 4.300 1.00 33.69 177 SER A CA 1
ATOM 1404 C C . SER A 1 177 ? -16.813 -1.320 5.251 1.00 33.69 177 SER A C 1
ATOM 1406 O O . SER A 1 177 ? -16.247 -0.423 5.870 1.00 33.69 177 SER A O 1
ATOM 1408 N N . ARG A 1 178 ? -16.487 -2.611 5.412 1.00 37.94 178 ARG A N 1
ATOM 1409 C CA . ARG A 1 178 ? -15.406 -3.053 6.308 1.00 37.94 178 ARG A CA 1
ATOM 1410 C C . ARG A 1 178 ? -14.058 -2.875 5.605 1.00 37.94 178 ARG A C 1
ATOM 1412 O O . ARG A 1 178 ? -13.713 -3.654 4.712 1.00 37.94 178 ARG A O 1
ATOM 1419 N N . GLU A 1 179 ? -13.297 -1.860 6.004 1.00 44.44 179 GLU A N 1
ATOM 1420 C CA . GLU A 1 179 ? -12.058 -1.466 5.315 1.00 44.44 179 GLU A CA 1
ATOM 1421 C C . GLU A 1 179 ? -10.799 -2.029 6.007 1.00 44.44 179 GLU A C 1
ATOM 1423 O O . GLU A 1 179 ? -10.701 -2.113 7.232 1.00 44.44 179 GLU A O 1
ATOM 1428 N N . ILE A 1 180 ? -9.786 -2.429 5.237 1.00 42.00 180 ILE A N 1
ATOM 1429 C CA . ILE A 1 180 ? -8.444 -2.705 5.770 1.00 42.00 180 ILE A CA 1
ATOM 1430 C C . ILE A 1 180 ? -7.521 -1.576 5.339 1.00 42.00 180 ILE A C 1
ATOM 1432 O O . ILE A 1 180 ? -7.494 -1.209 4.171 1.00 42.00 180 ILE A O 1
ATOM 1436 N N . ASN A 1 181 ? -6.764 -1.016 6.279 1.00 43.62 181 ASN A N 1
ATOM 1437 C CA . ASN A 1 181 ? -5.834 0.077 6.015 1.00 43.62 181 ASN A CA 1
ATOM 1438 C C . ASN A 1 181 ? -4.388 -0.433 6.047 1.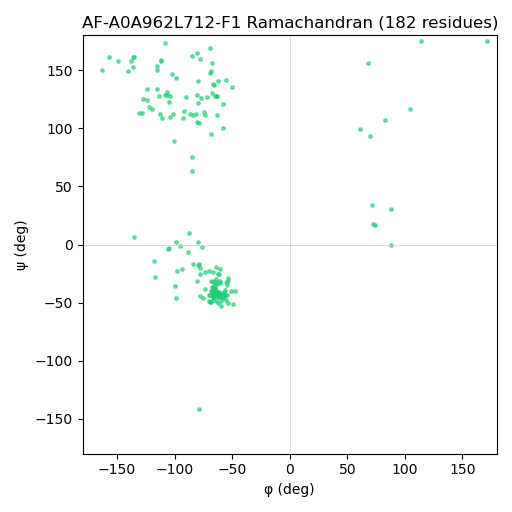00 43.62 181 ASN A C 1
ATOM 1440 O O . ASN A 1 181 ? -3.987 -1.059 7.030 1.00 43.62 181 ASN A O 1
ATOM 1444 N N . LEU A 1 182 ? -3.608 -0.144 5.008 1.00 41.84 182 LEU A N 1
ATOM 1445 C CA . LEU A 1 182 ? -2.179 -0.440 4.925 1.00 41.84 182 LEU A CA 1
ATOM 1446 C C . LEU A 1 182 ? -1.370 0.853 5.026 1.00 41.84 182 LEU A C 1
ATOM 1448 O O . LEU A 1 182 ? -1.651 1.796 4.290 1.00 41.84 182 LEU A O 1
ATOM 1452 N N . PHE A 1 183 ? -0.378 0.896 5.915 1.00 43.97 183 PHE A N 1
ATOM 1453 C CA . PHE A 1 183 ? 0.499 2.059 6.087 1.00 43.97 183 PHE A CA 1
ATOM 1454 C C . PHE A 1 183 ? 1.921 1.730 5.655 1.00 43.97 183 PHE A C 1
ATOM 1456 O O . PHE A 1 183 ? 2.561 0.943 6.351 1.00 43.97 183 PHE A O 1
ATOM 1463 N N . ALA A 1 184 ? 2.352 2.367 4.563 1.00 44.72 184 ALA A N 1
ATOM 1464 C CA . ALA A 1 184 ? 3.674 2.280 3.942 1.00 44.72 184 ALA A CA 1
ATOM 1465 C C . ALA A 1 184 ? 4.333 3.664 3.858 1.00 44.72 184 ALA A C 1
ATOM 1467 O O . ALA A 1 184 ? 3.768 4.542 3.154 1.00 44.72 184 ALA A O 1
#

Secondary structure (DSSP, 8-state):
-HHHHHHHHH-SS-EEEEE--B-TTS-SSBHHHHHHHHHHHTT--GGGEEEEETT--SHHHHHHHHHHHHTTS--SEEEEEE-TTTTTTHHHHHTTTS-TTTEEEEEPPP-S-HHHHHHHHHHHHHHHHHHHHHTEEE-TTS-EEE--S-HHHHHHHHHHSEE---S--------S--EEEEE-